Protein AF-A0A9W9QBV5-F1 (afdb_monomer_lite)

Organism: NCBI:txid1132637

Sequence (210 aa):
MESFQARIAAAIDYLTLLASEPWTALHVRQQDEHRVTLEAAGWKLDLSLDTMKSSIFGYAYLLDRGGYFWKMLLHALRHRGNPGWNPFSGSDGVRVGSSTKKGILYFCPVVCGEDCTSIPFTVLNSTLPGQLMIWQSENPDSHFTRRLKIALFLRLVTMACIGNGKYLWRGLLGLAILVLRCVLVVTMAADRLTRVLWCRSHAGSFQQLE

Foldseek 3Di:
DVVVLVVLVVVLVVLVVVLDDDDDFWDWDPPDPFWIWIDGDPDIDIDTLVLLLLALLSLLVDLLQAPCVVVSVVSCVVCVPPPVRDNLLCPQHWAFQDWDDDDPWIWTFIDGPPDTDTDTLVSLVVDLSSVVRVVCNVCNPPPCPPVNVVVSVVSSVVSNCNNNVSVVVSVVSVVVSVVSVVVSVVVVVVVVVVVVVVVVVVVVVVVVVD

Structure (mmCIF, N/CA/C/O backbone):
data_AF-A0A9W9QBV5-F1
#
_entry.id   AF-A0A9W9QBV5-F1
#
loop_
_atom_site.group_PDB
_atom_site.id
_atom_site.type_symbol
_atom_site.label_atom_id
_atom_site.label_alt_id
_atom_site.label_comp_id
_atom_site.label_asym_id
_atom_site.label_entity_id
_atom_site.label_seq_id
_atom_site.pdbx_PDB_ins_code
_atom_site.Cartn_x
_atom_site.Cartn_y
_atom_site.Cartn_z
_atom_site.occupancy
_atom_site.B_iso_or_equiv
_atom_site.auth_seq_id
_atom_site.auth_comp_id
_atom_site.auth_asym_id
_atom_site.auth_atom_id
_atom_site.pdbx_PDB_model_num
ATOM 1 N N . MET A 1 1 ? 31.748 -5.042 -26.182 1.00 61.59 1 MET A N 1
ATOM 2 C CA . MET A 1 1 ? 30.518 -4.237 -25.997 1.00 61.59 1 MET A CA 1
ATOM 3 C C . MET A 1 1 ? 29.307 -5.097 -25.636 1.00 61.59 1 MET A C 1
ATOM 5 O O . MET A 1 1 ? 28.548 -4.695 -24.762 1.00 61.59 1 MET A O 1
ATOM 9 N N . GLU A 1 2 ? 29.171 -6.301 -26.200 1.00 65.06 2 GLU A N 1
ATOM 10 C CA . GLU A 1 2 ? 28.076 -7.245 -25.891 1.00 65.06 2 GLU A CA 1
ATOM 11 C C . GLU A 1 2 ? 27.975 -7.624 -24.401 1.00 65.06 2 GLU A C 1
ATOM 13 O O . GLU A 1 2 ? 26.885 -7.634 -23.832 1.00 65.06 2 GLU A O 1
ATOM 18 N N . SER A 1 3 ? 29.108 -7.818 -23.714 1.00 80.50 3 SER A N 1
ATOM 19 C CA . SER A 1 3 ? 29.129 -8.118 -22.271 1.00 80.50 3 SER A CA 1
ATOM 20 C C . SER A 1 3 ? 28.610 -6.977 -21.385 1.00 80.50 3 SER A C 1
ATOM 22 O O . SER A 1 3 ? 28.133 -7.225 -20.280 1.00 80.50 3 SER A O 1
ATOM 24 N N . PHE A 1 4 ? 28.681 -5.726 -21.850 1.00 81.75 4 PHE A N 1
ATOM 25 C CA . PHE A 1 4 ? 28.179 -4.555 -21.127 1.00 81.75 4 PHE A CA 1
ATOM 26 C C . PHE A 1 4 ? 26.670 -4.373 -21.334 1.00 81.75 4 PHE A C 1
ATOM 28 O O . PHE A 1 4 ? 25.940 -4.162 -20.368 1.00 81.75 4 PHE A O 1
ATOM 35 N N . GLN A 1 5 ? 26.189 -4.547 -22.569 1.00 84.25 5 GLN A N 1
ATOM 36 C CA . GLN A 1 5 ? 24.756 -4.528 -22.889 1.00 84.25 5 GLN A CA 1
ATOM 37 C C . GLN A 1 5 ? 23.998 -5.639 -22.144 1.00 84.25 5 GLN A C 1
ATOM 39 O O . GLN A 1 5 ? 22.941 -5.376 -21.574 1.00 84.25 5 GLN A O 1
ATOM 44 N N . ALA A 1 6 ? 24.575 -6.844 -22.053 1.00 87.00 6 ALA A N 1
ATOM 45 C CA . ALA A 1 6 ? 24.007 -7.953 -21.283 1.00 87.00 6 ALA A CA 1
ATOM 46 C C . ALA A 1 6 ? 23.885 -7.634 -19.780 1.00 87.00 6 ALA A C 1
ATOM 48 O O . ALA A 1 6 ? 22.881 -7.965 -19.152 1.00 87.00 6 ALA A O 1
ATOM 49 N N . ARG A 1 7 ? 24.873 -6.935 -19.200 1.00 87.75 7 ARG A N 1
ATOM 50 C CA . ARG A 1 7 ? 24.828 -6.495 -17.794 1.00 87.75 7 ARG A CA 1
ATOM 51 C C . ARG A 1 7 ? 23.754 -5.436 -17.550 1.00 87.75 7 ARG A C 1
ATOM 53 O O . ARG A 1 7 ? 23.083 -5.496 -16.526 1.00 87.75 7 ARG A O 1
ATOM 60 N N . ILE A 1 8 ? 23.569 -4.494 -18.478 1.00 85.56 8 ILE A N 1
ATOM 61 C CA . ILE A 1 8 ? 22.497 -3.490 -18.382 1.00 85.56 8 ILE A CA 1
ATOM 62 C C . ILE A 1 8 ? 21.121 -4.159 -18.492 1.00 85.56 8 ILE A C 1
ATOM 64 O O . ILE A 1 8 ? 20.234 -3.831 -17.711 1.00 85.56 8 ILE A O 1
ATOM 68 N N . ALA A 1 9 ? 20.949 -5.116 -19.409 1.00 86.56 9 ALA A N 1
ATOM 69 C CA . ALA A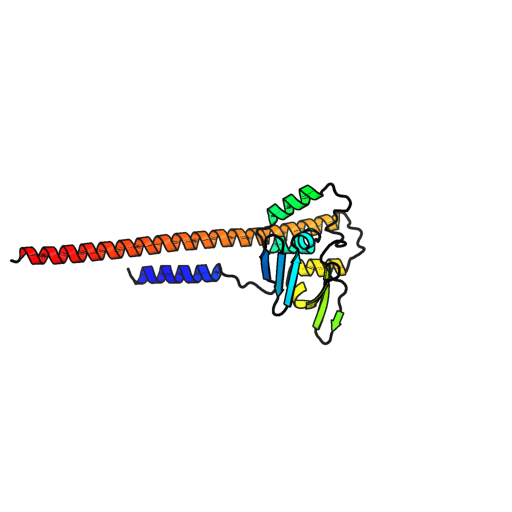 1 9 ? 19.702 -5.868 -19.545 1.00 86.56 9 ALA A CA 1
ATOM 70 C C . ALA A 1 9 ? 19.360 -6.646 -18.261 1.00 86.56 9 ALA A C 1
ATOM 72 O O . ALA A 1 9 ? 18.277 -6.468 -17.712 1.00 86.56 9 ALA A O 1
ATOM 73 N N . ALA A 1 10 ? 20.318 -7.394 -17.701 1.00 88.12 10 ALA A N 1
ATOM 74 C CA . ALA A 1 10 ? 20.135 -8.081 -16.420 1.00 88.12 10 ALA A CA 1
ATOM 75 C C . ALA A 1 10 ? 19.827 -7.117 -15.256 1.00 88.12 10 ALA A C 1
ATOM 77 O O . ALA A 1 10 ? 19.008 -7.429 -14.392 1.00 88.12 10 ALA A O 1
ATOM 78 N N . ALA A 1 11 ? 20.443 -5.929 -15.230 1.00 86.62 11 ALA A N 1
ATOM 79 C CA . ALA A 1 11 ? 20.135 -4.909 -14.228 1.00 86.62 11 ALA A CA 1
ATOM 80 C C . ALA A 1 11 ? 18.705 -4.359 -14.378 1.00 86.62 11 ALA A C 1
ATOM 82 O O . ALA A 1 11 ? 18.031 -4.137 -13.372 1.00 86.62 11 ALA A O 1
ATOM 83 N N . ILE A 1 12 ? 18.222 -4.172 -15.612 1.00 87.06 12 ILE A N 1
ATOM 84 C CA . ILE A 1 12 ? 16.832 -3.788 -15.888 1.00 87.06 12 ILE A CA 1
ATOM 85 C C . ILE A 1 12 ? 15.876 -4.873 -15.389 1.00 87.06 12 ILE A C 1
ATOM 87 O O . ILE A 1 12 ? 14.909 -4.537 -14.708 1.00 87.06 12 ILE A O 1
ATOM 91 N N . ASP A 1 13 ? 16.146 -6.146 -15.670 1.00 86.06 13 ASP A N 1
ATOM 92 C CA . ASP A 1 13 ? 15.290 -7.258 -15.242 1.00 86.06 13 ASP A CA 1
ATOM 93 C C . ASP A 1 13 ? 15.224 -7.362 -13.716 1.00 86.06 13 ASP A C 1
ATOM 95 O O . ASP A 1 13 ? 14.139 -7.453 -13.141 1.00 86.06 13 ASP A O 1
ATOM 99 N N . TYR A 1 14 ? 16.369 -7.245 -13.040 1.00 84.94 14 TYR A N 1
ATOM 100 C CA . TYR A 1 14 ? 16.438 -7.258 -11.580 1.00 84.94 14 TYR A CA 1
ATOM 101 C C . TYR A 1 14 ? 15.679 -6.084 -10.943 1.00 84.94 14 TYR A C 1
ATOM 103 O O . TYR A 1 14 ? 14.897 -6.274 -10.010 1.00 84.94 14 TYR A O 1
ATOM 111 N N . LEU A 1 15 ? 15.856 -4.865 -11.461 1.00 83.06 15 LEU A N 1
ATOM 112 C CA . LEU A 1 15 ? 15.130 -3.690 -10.972 1.00 83.06 15 LEU A CA 1
ATOM 113 C C . LEU A 1 15 ? 13.634 -3.768 -11.282 1.00 83.06 15 LEU A C 1
ATOM 115 O O . LEU A 1 15 ? 12.823 -3.323 -10.474 1.00 83.06 15 LEU A O 1
ATOM 119 N N . THR A 1 16 ? 13.261 -4.359 -12.416 1.00 82.56 16 THR A N 1
ATOM 120 C CA . THR A 1 16 ? 11.859 -4.601 -12.775 1.00 82.56 16 THR A CA 1
ATOM 121 C C . THR A 1 16 ? 11.229 -5.614 -11.824 1.00 82.56 16 THR A C 1
ATOM 123 O O . THR A 1 16 ? 10.104 -5.403 -11.382 1.00 82.56 16 THR A O 1
ATOM 126 N N . LEU A 1 17 ? 11.967 -6.655 -11.431 1.00 81.06 17 LEU A N 1
ATOM 127 C CA . LEU A 1 17 ? 11.523 -7.633 -10.440 1.00 81.06 17 LEU A CA 1
ATOM 128 C C . LEU A 1 17 ? 11.370 -7.012 -9.041 1.00 81.06 17 LEU A C 1
ATOM 130 O O . LEU A 1 17 ? 10.379 -7.263 -8.366 1.00 81.06 17 LEU A O 1
ATOM 134 N N . LEU A 1 18 ? 12.293 -6.137 -8.634 1.00 72.94 18 LEU A N 1
ATOM 135 C CA . LEU A 1 18 ? 12.190 -5.349 -7.396 1.00 72.94 18 LEU A CA 1
ATOM 136 C C . LEU A 1 18 ? 11.037 -4.333 -7.413 1.00 72.94 18 LEU A C 1
ATOM 138 O O . LEU A 1 18 ? 10.465 -4.030 -6.366 1.00 72.94 18 LEU A O 1
ATOM 142 N N . ALA A 1 19 ? 10.721 -3.779 -8.586 1.00 69.12 19 ALA A N 1
ATOM 143 C CA . ALA A 1 19 ? 9.603 -2.861 -8.781 1.00 69.12 19 ALA A CA 1
ATOM 144 C C . ALA A 1 19 ? 8.253 -3.597 -8.868 1.00 69.12 19 ALA A C 1
ATOM 146 O O . ALA A 1 19 ? 7.223 -3.027 -8.500 1.00 69.12 19 ALA A O 1
ATOM 147 N N . SER A 1 20 ? 8.253 -4.853 -9.327 1.00 65.00 20 SER A N 1
ATOM 148 C CA . SER A 1 20 ? 7.089 -5.738 -9.315 1.00 65.00 20 SER A CA 1
ATOM 149 C C . SER A 1 20 ? 6.808 -6.245 -7.895 1.00 65.00 20 SER A C 1
ATOM 151 O O . SER A 1 20 ? 7.722 -6.597 -7.156 1.00 65.00 20 SER A O 1
ATOM 153 N N . GLU A 1 21 ? 5.546 -6.234 -7.461 1.00 55.50 21 GLU A N 1
ATOM 154 C CA . GLU A 1 21 ? 5.191 -6.645 -6.094 1.00 55.50 21 GLU A CA 1
ATOM 155 C C . GLU A 1 21 ? 5.438 -8.148 -5.869 1.00 55.50 21 GLU A C 1
ATOM 157 O O . GLU A 1 21 ? 4.946 -8.966 -6.646 1.00 55.50 21 GLU A O 1
ATOM 162 N N . PRO A 1 22 ? 6.074 -8.529 -4.743 1.00 61.38 22 PRO A N 1
ATOM 163 C CA . PRO A 1 22 ? 5.360 -9.428 -3.834 1.00 61.38 22 PRO A CA 1
ATOM 164 C C . PRO A 1 22 ? 5.700 -9.141 -2.366 1.00 61.38 22 PRO A C 1
ATOM 166 O O . PRO A 1 22 ? 6.703 -9.624 -1.857 1.00 61.38 22 PRO A O 1
ATOM 169 N N . TRP A 1 23 ? 4.857 -8.397 -1.641 1.00 47.72 23 TRP A N 1
ATOM 170 C CA . TRP A 1 23 ? 5.104 -8.151 -0.210 1.00 47.72 23 TRP A CA 1
ATOM 171 C C . TRP A 1 23 ? 3.818 -8.314 0.610 1.00 47.72 23 TRP A C 1
ATOM 173 O O . TRP A 1 23 ? 3.147 -7.364 1.003 1.00 47.72 23 TRP A O 1
ATOM 183 N N . THR A 1 24 ? 3.508 -9.602 0.783 1.00 43.47 24 THR A N 1
ATOM 184 C CA . THR A 1 24 ? 2.735 -10.278 1.838 1.00 43.47 24 THR A CA 1
ATOM 185 C C . THR A 1 24 ? 1.273 -9.891 2.108 1.00 43.47 24 THR A C 1
ATOM 187 O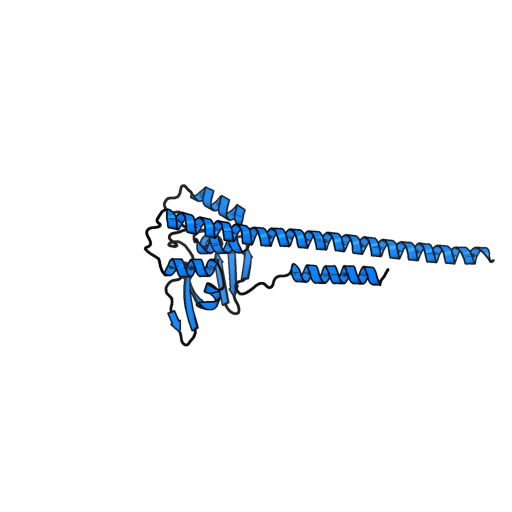 O . THR A 1 24 ? 0.937 -8.890 2.734 1.00 43.47 24 THR A O 1
ATOM 190 N N . ALA A 1 25 ? 0.436 -10.866 1.744 1.00 52.59 25 ALA A N 1
ATOM 191 C CA . ALA A 1 25 ? -0.788 -11.341 2.383 1.00 52.59 25 ALA A CA 1
ATOM 192 C C . ALA A 1 25 ? -2.096 -10.569 2.205 1.00 52.59 25 ALA A C 1
ATOM 194 O O . ALA A 1 25 ? -3.112 -11.241 2.247 1.00 52.59 25 ALA A O 1
ATOM 195 N N . LEU A 1 26 ? -2.137 -9.258 1.943 1.00 51.47 26 LEU A N 1
ATOM 196 C CA . LEU A 1 26 ? -3.422 -8.573 1.702 1.00 51.47 26 LEU A CA 1
ATOM 197 C C . LEU A 1 26 ? -3.288 -7.510 0.610 1.00 51.47 26 LEU A C 1
ATOM 199 O O . LEU A 1 26 ? -2.867 -6.398 0.904 1.00 51.47 26 LEU A O 1
ATOM 203 N N . HIS A 1 27 ? -3.578 -7.866 -0.640 1.00 60.88 27 HIS A N 1
ATOM 204 C CA . HIS A 1 27 ? -3.647 -7.065 -1.866 1.00 60.88 27 HIS A CA 1
ATOM 205 C C . HIS A 1 27 ? -4.832 -6.111 -1.881 1.00 60.88 27 HIS A C 1
ATOM 207 O O . HIS A 1 27 ? -5.897 -6.435 -1.377 1.00 60.88 27 HIS A O 1
ATOM 213 N N . VAL A 1 28 ? -4.642 -4.950 -2.508 1.00 56.75 28 VAL A N 1
ATOM 214 C CA . VAL A 1 28 ? -5.760 -4.158 -2.999 1.00 56.75 28 VAL A CA 1
ATOM 215 C C . VAL A 1 28 ? -5.625 -3.969 -4.494 1.00 56.75 28 VAL A C 1
ATOM 217 O O . VAL A 1 28 ? -4.626 -3.424 -4.962 1.00 56.75 28 VAL A O 1
ATOM 220 N N . ARG A 1 29 ? -6.641 -4.401 -5.237 1.00 55.59 29 ARG A N 1
ATOM 221 C CA . ARG A 1 29 ? -6.824 -4.012 -6.631 1.00 55.59 29 ARG A CA 1
ATOM 222 C C . ARG A 1 29 ? -7.917 -2.962 -6.653 1.00 55.59 29 ARG A C 1
ATOM 224 O O . ARG A 1 29 ? -9.065 -3.241 -6.322 1.00 55.59 29 ARG A O 1
ATOM 231 N N . GLN A 1 30 ? -7.548 -1.730 -6.988 1.00 53.38 30 GLN A N 1
ATOM 232 C CA . GLN A 1 30 ? -8.556 -0.760 -7.383 1.00 53.38 30 GLN A CA 1
ATOM 233 C C . GLN A 1 30 ? -9.146 -1.282 -8.693 1.00 53.38 30 GLN A C 1
ATOM 235 O O . GLN A 1 30 ? -8.433 -1.362 -9.691 1.00 53.38 30 GLN A O 1
ATOM 240 N N . GLN A 1 31 ? -10.399 -1.726 -8.646 1.00 55.94 31 GLN A N 1
ATOM 241 C CA . GLN A 1 31 ? -11.069 -2.268 -9.822 1.00 55.94 31 GLN A CA 1
ATOM 242 C C . GLN A 1 31 ? -11.555 -1.119 -10.711 1.00 55.94 31 GLN A C 1
ATOM 244 O O . GLN A 1 31 ? -11.352 -1.182 -11.914 1.00 55.94 31 GLN A O 1
ATOM 249 N N . ASP A 1 32 ? -12.074 -0.047 -10.090 1.00 57.25 32 ASP A N 1
ATOM 250 C CA . ASP A 1 32 ? -12.581 1.177 -10.730 1.00 57.25 32 ASP A CA 1
ATOM 251 C C . ASP A 1 32 ? -12.400 2.410 -9.811 1.00 57.25 32 ASP A C 1
ATOM 253 O O . ASP A 1 32 ? -11.958 2.293 -8.665 1.00 57.25 32 ASP A O 1
ATOM 257 N N . GLU A 1 33 ? -12.784 3.618 -10.252 1.00 59.47 33 GLU A N 1
ATOM 258 C CA . GLU A 1 33 ? -12.729 4.850 -9.430 1.00 59.47 33 GLU A CA 1
ATOM 259 C C . GLU A 1 33 ? -13.492 4.755 -8.095 1.00 59.47 33 GLU A C 1
ATOM 261 O O . GLU A 1 33 ? -13.150 5.447 -7.132 1.00 59.47 33 GLU A O 1
ATOM 266 N N . HIS A 1 34 ? -14.483 3.864 -8.013 1.00 61.84 34 HIS A N 1
ATOM 267 C CA . HIS A 1 34 ? -15.385 3.730 -6.867 1.00 61.84 34 HIS A CA 1
ATOM 268 C C . HIS A 1 34 ? -15.226 2.425 -6.082 1.00 61.84 34 HIS A C 1
ATOM 270 O O . HIS A 1 34 ? -15.814 2.292 -5.007 1.00 61.84 34 HIS A O 1
ATOM 276 N N . ARG A 1 35 ? -14.448 1.460 -6.587 1.00 63.00 35 ARG A N 1
ATOM 277 C CA . ARG A 1 35 ? -14.376 0.105 -6.028 1.00 63.00 35 ARG A CA 1
ATOM 278 C C . ARG A 1 35 ? -12.951 -0.324 -5.740 1.00 63.00 35 ARG A C 1
ATOM 280 O O . ARG A 1 35 ? -12.045 -0.153 -6.555 1.00 63.00 35 ARG A O 1
ATOM 287 N N . VAL A 1 36 ? -12.784 -0.917 -4.569 1.00 64.31 36 VAL A N 1
ATOM 288 C CA . VAL A 1 36 ? -11.516 -1.411 -4.069 1.00 64.31 36 VAL A CA 1
ATOM 289 C C . VAL A 1 36 ? -11.698 -2.842 -3.600 1.00 64.31 36 VAL A C 1
ATOM 291 O O . VAL A 1 36 ? -12.427 -3.111 -2.650 1.00 64.31 36 VAL A O 1
ATOM 294 N N . THR A 1 37 ? -11.003 -3.758 -4.253 1.00 64.25 37 THR A N 1
ATOM 295 C CA . THR A 1 37 ? -10.993 -5.161 -3.872 1.00 64.25 37 THR A CA 1
ATOM 296 C C . THR A 1 37 ? -9.833 -5.423 -2.924 1.00 64.25 37 THR A C 1
ATOM 298 O O . THR A 1 37 ? -8.693 -5.241 -3.335 1.00 64.25 37 THR A O 1
ATOM 301 N N . LEU A 1 38 ? -10.093 -5.893 -1.705 1.00 66.50 38 LEU A N 1
ATOM 302 C CA . LEU A 1 38 ? -9.100 -6.476 -0.799 1.00 66.50 38 LEU A CA 1
ATOM 303 C C . LEU A 1 38 ? -8.948 -7.975 -1.112 1.00 66.50 38 LEU A C 1
ATOM 305 O O . LEU A 1 38 ? -9.921 -8.711 -1.041 1.00 66.50 38 LEU A O 1
ATOM 309 N N . GLU A 1 39 ? -7.753 -8.457 -1.436 1.00 62.47 39 GLU A N 1
ATOM 310 C CA . GLU A 1 39 ? -7.473 -9.864 -1.765 1.00 62.47 39 GLU A CA 1
ATOM 311 C C . GLU A 1 39 ? -6.358 -10.418 -0.876 1.00 62.47 39 GLU A C 1
ATOM 313 O O . GLU A 1 39 ? -5.288 -9.840 -0.789 1.00 62.47 39 GLU A O 1
ATOM 318 N N . ALA A 1 40 ? -6.547 -11.565 -0.237 1.00 56.72 40 ALA A N 1
ATOM 319 C CA . ALA A 1 40 ? -5.557 -12.179 0.643 1.00 56.72 40 ALA A CA 1
ATOM 320 C C . ALA A 1 40 ? -5.580 -13.697 0.501 1.00 56.72 40 ALA A C 1
ATOM 322 O O . ALA A 1 40 ? -6.568 -14.295 0.890 1.00 56.72 40 ALA A O 1
ATOM 323 N N . ALA A 1 41 ? -4.527 -14.320 -0.046 1.00 52.31 41 ALA A N 1
ATOM 324 C CA . ALA A 1 41 ? -4.314 -15.781 -0.092 1.00 52.31 41 ALA A CA 1
ATOM 325 C C . ALA A 1 41 ? -5.604 -16.651 -0.041 1.00 52.31 41 ALA A C 1
ATOM 327 O O . ALA A 1 41 ? -5.847 -17.351 0.940 1.00 52.31 41 ALA A O 1
ATOM 328 N N . GLY A 1 42 ? -6.440 -16.585 -1.090 1.00 51.91 42 GLY A N 1
ATOM 329 C CA . GLY A 1 42 ? -7.703 -17.34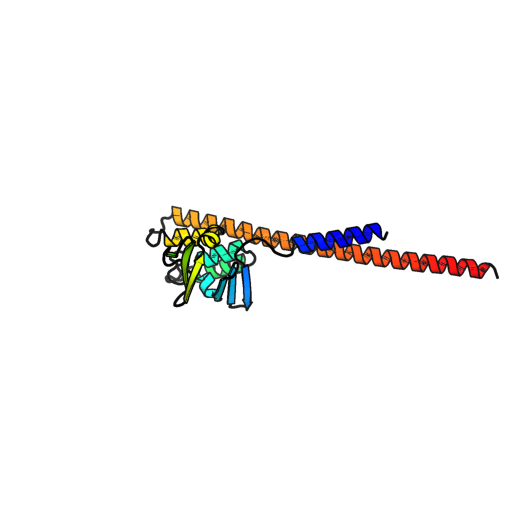3 -1.193 1.00 51.91 42 GLY A CA 1
ATOM 330 C C . GLY A 1 42 ? -8.964 -16.618 -0.697 1.00 51.91 42 GLY A C 1
ATOM 331 O O . GLY A 1 42 ? -10.052 -17.183 -0.742 1.00 51.91 42 GLY A O 1
ATOM 332 N N . TRP A 1 43 ? -8.837 -15.368 -0.258 1.00 59.00 43 TRP A N 1
ATOM 333 C CA . TRP A 1 43 ? -9.924 -14.498 0.181 1.00 59.00 43 TRP A CA 1
ATOM 334 C C . TRP A 1 43 ? -9.988 -13.234 -0.680 1.00 59.00 43 TRP A C 1
ATOM 336 O O . TRP A 1 43 ? -8.954 -12.704 -1.087 1.00 59.00 43 TRP A O 1
ATOM 346 N N . LYS A 1 44 ? -11.204 -12.754 -0.947 1.00 65.94 44 LYS A N 1
ATOM 347 C CA . LYS A 1 44 ? -11.491 -11.534 -1.702 1.00 65.94 44 LYS A CA 1
ATOM 348 C C . LYS A 1 44 ? -12.681 -10.817 -1.066 1.00 65.94 44 LYS A C 1
ATOM 350 O O . LYS A 1 44 ? -13.697 -11.452 -0.797 1.00 65.94 44 LYS A O 1
ATOM 355 N N . LEU A 1 45 ? -12.558 -9.513 -0.856 1.00 66.56 45 LEU A N 1
ATOM 356 C CA . LEU A 1 45 ? -13.619 -8.640 -0.376 1.00 66.56 45 LEU A CA 1
ATOM 357 C C . LEU A 1 45 ? -13.667 -7.383 -1.232 1.00 66.56 45 LEU A C 1
ATOM 359 O O . LEU A 1 45 ? -12.735 -6.580 -1.235 1.00 66.56 45 LEU A O 1
ATOM 363 N N . ASP A 1 46 ? -14.772 -7.211 -1.940 1.00 66.94 46 ASP A N 1
ATOM 364 C CA . ASP A 1 46 ? -15.037 -6.016 -2.724 1.00 66.94 46 ASP A CA 1
ATOM 365 C C . ASP A 1 46 ? -15.698 -4.963 -1.833 1.00 66.94 46 ASP A C 1
ATOM 367 O O . ASP A 1 46 ? -16.785 -5.171 -1.303 1.00 66.94 46 ASP A O 1
ATOM 371 N N . LEU A 1 47 ? -15.032 -3.823 -1.658 1.00 70.06 47 LEU A N 1
ATOM 372 C CA . LEU A 1 47 ? -15.549 -2.690 -0.899 1.00 70.06 47 LEU A CA 1
ATOM 373 C C . LEU A 1 47 ? -15.663 -1.461 -1.786 1.00 70.06 47 LEU A C 1
ATOM 375 O O . LEU A 1 47 ? -14.845 -1.225 -2.679 1.00 70.06 47 LEU A O 1
ATOM 379 N N . SER A 1 48 ? -16.646 -0.614 -1.495 1.00 71.12 48 SER A N 1
ATOM 380 C CA . SER A 1 48 ? -16.649 0.724 -2.074 1.00 71.12 48 SER A CA 1
ATOM 381 C C . SER A 1 48 ? -15.534 1.569 -1.444 1.00 71.12 48 SER A C 1
ATOM 383 O O . SER A 1 48 ? -15.225 1.459 -0.251 1.00 71.12 48 SER A O 1
ATOM 385 N N . LEU A 1 49 ? -14.928 2.443 -2.246 1.00 72.19 49 LEU A N 1
ATOM 386 C CA . LEU A 1 49 ? -13.914 3.386 -1.775 1.00 72.19 49 LEU A CA 1
ATOM 387 C C . LEU A 1 49 ? -14.486 4.314 -0.687 1.00 72.19 49 LEU A C 1
ATOM 389 O O . LEU A 1 49 ? -13.767 4.716 0.226 1.00 72.19 49 LEU A O 1
ATOM 393 N N . ASP A 1 50 ? -15.773 4.644 -0.760 1.00 73.38 50 ASP A N 1
ATOM 394 C CA . ASP A 1 50 ? -16.420 5.517 0.219 1.00 73.38 50 ASP A CA 1
ATOM 395 C C . ASP A 1 50 ? -16.653 4.807 1.557 1.00 73.38 50 ASP A C 1
ATOM 397 O O . ASP A 1 50 ? -16.440 5.414 2.604 1.00 73.38 50 ASP A O 1
ATOM 401 N N . THR A 1 51 ? -16.916 3.497 1.546 1.00 72.62 51 THR A N 1
ATOM 402 C CA . THR A 1 51 ? -16.969 2.674 2.767 1.00 72.62 51 THR A CA 1
ATOM 403 C C . THR A 1 51 ? -15.591 2.499 3.419 1.00 72.62 51 THR A C 1
ATOM 405 O O . THR A 1 51 ? -15.458 2.393 4.640 1.00 72.62 51 THR A O 1
ATOM 408 N N . MET A 1 52 ? -14.517 2.510 2.624 1.00 74.50 52 MET A N 1
ATOM 409 C CA . MET A 1 52 ? -13.158 2.575 3.172 1.00 74.50 52 MET A CA 1
ATOM 410 C C . MET A 1 52 ? -12.886 3.939 3.816 1.00 74.50 52 MET A C 1
ATOM 412 O O . MET A 1 52 ? -12.338 4.013 4.913 1.00 74.50 52 MET A O 1
ATOM 416 N N . LYS A 1 53 ? -13.311 5.033 3.179 1.00 74.12 53 LYS A N 1
ATOM 417 C CA . LYS A 1 53 ? -13.166 6.386 3.735 1.00 74.12 53 LYS A CA 1
ATOM 418 C C . LYS A 1 53 ? -14.070 6.659 4.937 1.00 74.12 53 LYS A C 1
ATOM 420 O O . LYS A 1 53 ? -13.818 7.611 5.662 1.00 74.12 53 LYS A O 1
ATOM 425 N N . SER A 1 54 ? -15.108 5.871 5.185 1.00 72.50 54 SER A N 1
ATOM 426 C CA . SER A 1 54 ? -15.940 6.033 6.382 1.00 72.50 54 SER A CA 1
ATOM 427 C C . SER A 1 54 ? -15.379 5.311 7.614 1.00 72.50 54 SER A C 1
ATOM 429 O O . SER A 1 54 ? -15.886 5.514 8.713 1.00 72.50 54 SER A O 1
ATOM 431 N N . SER A 1 55 ? -14.311 4.511 7.475 1.00 73.25 55 SER A N 1
ATOM 432 C CA . SER A 1 55 ? -13.739 3.714 8.571 1.00 73.25 55 SER A CA 1
ATOM 433 C C . SER A 1 55 ? -12.265 4.018 8.832 1.00 73.25 55 SER A C 1
ATOM 435 O O . SER A 1 55 ? -11.467 4.202 7.912 1.00 73.25 55 SER A O 1
ATOM 437 N N . ILE A 1 56 ? -11.859 4.004 10.106 1.00 73.62 56 ILE A N 1
ATOM 438 C CA . ILE A 1 56 ? -10.446 4.134 10.489 1.00 73.62 56 ILE A CA 1
ATOM 439 C C . ILE A 1 56 ? -9.580 3.022 9.885 1.00 73.62 56 ILE A C 1
ATOM 441 O O . ILE A 1 56 ? -8.422 3.263 9.549 1.00 73.62 56 ILE A O 1
ATOM 445 N N . PHE A 1 57 ? -10.151 1.829 9.695 1.00 74.31 57 PHE A N 1
ATOM 446 C CA . PHE A 1 57 ? -9.493 0.735 8.996 1.00 74.31 57 PHE A CA 1
ATOM 447 C C . PHE A 1 57 ? -9.192 1.095 7.547 1.00 74.31 57 PHE A C 1
ATOM 449 O O . PHE A 1 57 ? -8.046 0.972 7.129 1.00 74.31 57 PHE A O 1
ATOM 456 N N . GLY A 1 58 ? -10.179 1.578 6.788 1.00 74.81 58 GLY A N 1
ATOM 457 C CA . GLY A 1 58 ? -9.940 1.964 5.404 1.00 74.81 58 GLY A CA 1
ATOM 458 C C . GLY A 1 58 ? -8.961 3.134 5.297 1.00 74.81 58 GLY A C 1
ATOM 459 O O . GLY A 1 58 ? -8.109 3.122 4.414 1.00 74.81 58 GLY A O 1
ATOM 460 N N . TYR A 1 59 ? -8.960 4.074 6.250 1.00 76.38 59 TYR A N 1
ATOM 461 C CA . TYR A 1 59 ? -7.895 5.078 6.372 1.00 76.38 59 TYR A CA 1
ATOM 462 C C . TYR A 1 59 ? -6.515 4.444 6.576 1.00 76.38 59 TYR A C 1
ATOM 464 O O . TYR A 1 59 ? -5.604 4.697 5.793 1.00 76.38 59 TYR A O 1
ATOM 472 N N . ALA A 1 60 ? -6.355 3.625 7.615 1.00 74.94 60 ALA A N 1
ATOM 473 C CA . ALA A 1 60 ? -5.104 2.946 7.940 1.00 74.94 60 ALA A CA 1
ATOM 474 C C . ALA A 1 60 ? -4.582 2.121 6.758 1.00 74.94 60 ALA A C 1
ATOM 476 O O . ALA A 1 60 ? -3.404 2.180 6.411 1.00 74.94 60 ALA A O 1
ATOM 477 N N . TYR A 1 61 ? -5.486 1.406 6.100 1.00 73.88 61 TYR A N 1
ATOM 478 C CA . TYR A 1 61 ? -5.186 0.522 4.994 1.00 73.88 61 TYR A CA 1
ATOM 479 C C . TYR A 1 61 ? -4.799 1.284 3.714 1.00 73.88 61 TYR A C 1
ATOM 481 O O . TYR A 1 61 ? -3.758 1.002 3.117 1.00 73.88 61 TYR A O 1
ATOM 489 N N . LEU A 1 62 ? -5.580 2.296 3.311 1.00 76.12 62 LEU A N 1
ATOM 490 C CA . LEU A 1 62 ? -5.270 3.146 2.151 1.00 76.12 62 LEU A CA 1
ATOM 491 C C . LEU A 1 62 ? -3.969 3.936 2.353 1.00 76.12 62 LEU A C 1
ATOM 493 O O . LEU A 1 62 ? -3.228 4.172 1.396 1.00 76.12 62 LEU A O 1
ATOM 497 N N . LEU A 1 63 ? -3.675 4.333 3.594 1.00 77.44 63 LEU A N 1
ATOM 498 C CA . LEU A 1 63 ? -2.435 5.018 3.944 1.00 77.44 63 LEU A CA 1
ATOM 499 C C . LEU A 1 63 ? -1.224 4.080 3.922 1.00 77.44 63 LEU A C 1
ATOM 501 O O . LEU A 1 63 ? -0.217 4.467 3.338 1.00 77.44 63 LEU A O 1
ATOM 505 N N . ASP A 1 64 ? -1.315 2.861 4.466 1.00 72.81 64 ASP A N 1
ATOM 506 C CA . ASP A 1 64 ? -0.214 1.878 4.447 1.00 72.81 64 ASP A CA 1
ATOM 507 C C . ASP A 1 64 ? 0.163 1.416 3.025 1.00 72.81 64 ASP A C 1
ATOM 509 O O . ASP A 1 64 ? 1.334 1.132 2.734 1.00 72.81 64 ASP A O 1
ATOM 513 N N . ARG A 1 65 ? -0.821 1.373 2.116 1.00 69.69 65 ARG A N 1
ATOM 514 C CA . ARG A 1 65 ? -0.605 1.051 0.698 1.00 69.69 65 ARG A CA 1
ATOM 515 C C . ARG A 1 65 ? 0.063 2.175 -0.098 1.00 69.69 65 ARG A C 1
ATOM 517 O O . ARG A 1 65 ? 0.768 1.878 -1.061 1.00 69.69 65 ARG A O 1
ATOM 524 N N . GLY A 1 66 ? -0.096 3.430 0.323 1.00 66.88 66 GLY A N 1
ATOM 525 C CA . GLY A 1 66 ? 0.457 4.603 -0.359 1.00 66.88 66 GLY A CA 1
ATOM 526 C C . GLY A 1 66 ? -0.393 5.100 -1.534 1.00 66.88 66 GLY A C 1
ATOM 527 O O . GLY A 1 66 ? -1.289 4.416 -2.019 1.00 66.88 66 GLY A O 1
ATOM 528 N N . GLY A 1 67 ? -0.145 6.337 -1.981 1.00 68.62 67 GLY A N 1
ATOM 529 C CA . GLY A 1 67 ? -0.819 6.945 -3.144 1.00 68.62 67 GLY A CA 1
ATOM 530 C C . GLY A 1 67 ? -2.200 7.567 -2.874 1.00 68.62 67 GLY A C 1
ATOM 531 O O . GLY A 1 67 ? -2.664 8.389 -3.661 1.00 68.62 67 GLY A O 1
ATOM 532 N N . TYR A 1 68 ? -2.836 7.264 -1.737 1.00 73.06 68 TYR A N 1
ATOM 533 C CA . TYR A 1 68 ? -4.145 7.822 -1.357 1.00 73.06 68 TYR A CA 1
ATOM 534 C C . TYR A 1 68 ? -4.076 8.965 -0.341 1.00 73.06 68 TYR A C 1
ATOM 536 O O . TYR A 1 68 ? -5.102 9.582 -0.058 1.00 73.06 68 TYR A O 1
ATOM 544 N N . PHE A 1 69 ? -2.888 9.291 0.178 1.00 75.19 69 PHE A N 1
ATOM 545 C CA . PHE A 1 69 ? -2.703 10.273 1.252 1.00 75.19 69 PHE A CA 1
ATOM 546 C C . PHE A 1 69 ? -3.451 11.592 1.005 1.00 75.19 69 PHE A C 1
ATOM 548 O O . PHE A 1 69 ? -4.268 12.003 1.827 1.00 75.19 69 PHE A O 1
ATOM 555 N N . TRP A 1 70 ? -3.249 12.213 -0.161 1.00 72.81 70 TRP A N 1
ATOM 556 C CA . TRP A 1 70 ? -3.895 13.485 -0.493 1.00 72.81 70 TRP A CA 1
ATOM 557 C C . TRP A 1 70 ? -5.412 13.372 -0.648 1.00 72.81 70 TRP A C 1
ATOM 559 O O . TRP A 1 70 ? -6.138 14.246 -0.179 1.00 72.81 70 TRP A O 1
ATOM 569 N N . LYS A 1 71 ? -5.907 12.277 -1.242 1.00 78.56 71 LYS A N 1
ATOM 570 C CA . LYS A 1 71 ? -7.351 12.021 -1.371 1.00 78.56 71 LYS A CA 1
ATOM 571 C C . LYS A 1 71 ? -8.004 11.860 0.005 1.00 78.56 71 LYS A C 1
ATOM 573 O O . LYS A 1 71 ? -9.076 12.415 0.234 1.00 78.56 71 LYS A O 1
ATOM 578 N N . MET A 1 72 ? -7.343 11.158 0.926 1.00 78.50 72 MET A N 1
ATOM 579 C CA . MET A 1 72 ? -7.825 10.958 2.297 1.00 78.50 72 MET A CA 1
ATOM 580 C C . MET A 1 72 ? -7.790 12.248 3.118 1.00 78.50 72 MET A C 1
ATOM 582 O O . MET A 1 72 ? -8.735 12.528 3.856 1.00 78.50 72 MET A O 1
ATOM 586 N N . LEU A 1 73 ? -6.733 13.053 2.966 1.00 77.88 73 LEU A N 1
ATOM 587 C CA . LEU A 1 73 ? -6.615 14.351 3.628 1.00 77.88 73 LEU A CA 1
ATOM 588 C C . LEU A 1 73 ? -7.703 15.317 3.147 1.00 77.88 73 LEU A C 1
ATOM 590 O O . LEU A 1 73 ? -8.385 15.930 3.965 1.00 77.88 73 LEU A O 1
ATOM 594 N N . LEU A 1 74 ? -7.914 15.411 1.830 1.00 80.12 74 LEU A N 1
ATOM 595 C CA . LEU A 1 74 ? -8.959 16.251 1.245 1.00 80.12 74 LEU A CA 1
ATOM 596 C C . LEU A 1 74 ? -10.355 15.797 1.691 1.00 80.12 74 LEU A C 1
ATOM 598 O O . LEU A 1 74 ? -11.193 16.625 2.047 1.00 80.12 74 LEU A O 1
ATOM 602 N N . HIS A 1 75 ? -10.594 14.483 1.724 1.00 80.06 75 HIS A N 1
ATOM 603 C CA . HIS A 1 75 ? -11.849 13.920 2.211 1.00 80.06 75 HIS A CA 1
ATOM 604 C C . HIS A 1 75 ? -12.091 14.260 3.688 1.00 80.06 75 HIS A C 1
ATOM 606 O O . HIS A 1 75 ? -13.188 14.701 4.034 1.00 80.06 75 HIS A O 1
ATOM 612 N N . ALA A 1 76 ? -11.061 14.143 4.532 1.00 76.75 76 ALA A N 1
ATOM 613 C CA . ALA A 1 76 ? -11.150 14.475 5.951 1.00 76.75 76 ALA A CA 1
ATOM 614 C C . ALA A 1 76 ? -11.410 15.968 6.191 1.00 76.75 76 ALA A C 1
ATOM 616 O O . ALA A 1 76 ? -12.227 16.331 7.035 1.00 76.75 76 ALA A O 1
ATOM 617 N N . LEU A 1 77 ? -10.750 16.843 5.428 1.00 79.94 77 LEU A N 1
ATOM 618 C CA . LEU A 1 77 ? -10.972 18.287 5.503 1.00 79.94 77 LEU A CA 1
ATOM 619 C C . LEU A 1 77 ? -12.399 18.659 5.087 1.00 79.94 77 LEU A C 1
ATOM 621 O O . LEU A 1 77 ? -13.028 19.479 5.753 1.00 79.94 77 LEU A O 1
ATOM 625 N N . ARG A 1 78 ? -12.931 18.017 4.039 1.00 82.12 78 ARG A N 1
ATOM 626 C CA . ARG A 1 78 ? -14.294 18.254 3.542 1.00 82.12 78 ARG A CA 1
ATOM 627 C C . ARG A 1 78 ? -15.377 17.830 4.541 1.00 82.12 78 ARG A C 1
ATOM 629 O O . ARG A 1 78 ? -16.420 18.471 4.592 1.00 82.12 78 ARG A O 1
ATOM 636 N N . HIS A 1 79 ? -15.126 16.799 5.349 1.00 76.75 79 HIS A N 1
ATOM 637 C CA . HIS A 1 79 ? -16.096 16.264 6.316 1.00 76.75 79 HIS A CA 1
ATOM 638 C C . HIS A 1 79 ? -15.866 16.731 7.760 1.00 76.75 79 HIS A C 1
ATOM 640 O O . HIS A 1 79 ? -16.636 16.3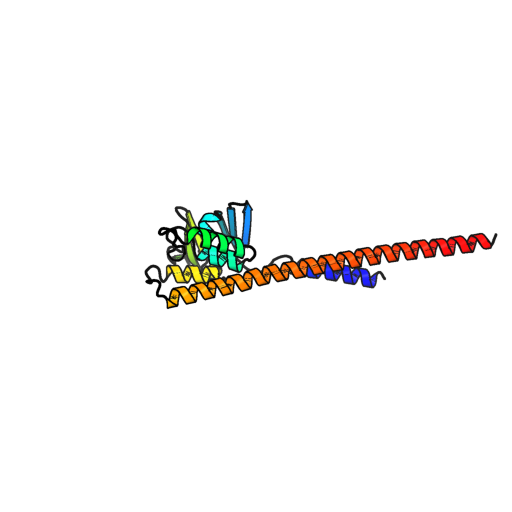73 8.647 1.00 76.75 79 HIS A O 1
ATOM 646 N N . ARG A 1 80 ? -14.869 17.592 8.008 1.00 70.31 80 ARG A N 1
ATOM 647 C CA . ARG A 1 80 ? -14.509 18.104 9.345 1.00 70.31 80 ARG A CA 1
ATOM 648 C C . ARG A 1 80 ? -15.672 18.765 10.103 1.00 70.31 80 ARG A C 1
ATOM 650 O O . ARG A 1 80 ? -15.646 18.791 11.329 1.00 70.31 80 ARG A O 1
ATOM 657 N N . GLY A 1 81 ? -16.653 19.318 9.389 1.00 69.56 81 GLY A N 1
ATOM 658 C CA . GLY A 1 81 ? -17.831 19.980 9.963 1.00 69.56 81 GLY A CA 1
ATOM 659 C C . GLY A 1 81 ? -19.087 19.108 10.059 1.00 69.56 81 GLY A C 1
ATOM 660 O O . GLY A 1 81 ? -20.117 19.613 10.490 1.00 69.56 81 GLY A O 1
ATOM 661 N N . ASN A 1 82 ? -19.039 17.838 9.643 1.00 75.75 82 ASN A N 1
ATOM 662 C CA . ASN A 1 82 ? -20.204 16.957 9.679 1.00 75.75 82 ASN A CA 1
ATOM 663 C C . ASN A 1 82 ? -20.275 16.230 11.039 1.00 75.75 82 ASN A C 1
ATOM 665 O O . ASN A 1 82 ? -19.385 15.429 11.323 1.00 75.75 82 ASN A O 1
ATOM 669 N N . PRO A 1 83 ? -21.307 16.455 11.876 1.00 67.12 83 PRO A N 1
ATOM 670 C CA . PRO A 1 83 ? -21.442 15.793 13.176 1.00 67.12 83 PRO A CA 1
ATOM 671 C C . PRO A 1 83 ? -21.745 14.285 13.081 1.00 67.12 83 PRO A C 1
ATOM 673 O O . PRO A 1 83 ? -21.450 13.566 14.031 1.00 67.12 83 PRO A O 1
ATOM 676 N N . GLY A 1 84 ? -22.265 13.789 11.948 1.00 65.00 84 GLY A N 1
ATOM 677 C CA . GLY A 1 84 ? -22.338 12.345 11.653 1.00 65.00 84 GLY A CA 1
ATOM 678 C C . GLY A 1 84 ? -20.999 11.756 11.179 1.00 65.00 84 GLY A C 1
ATOM 679 O O . GLY A 1 84 ? -20.818 10.548 11.119 1.00 65.00 84 GLY A O 1
ATOM 680 N N . TRP A 1 85 ? -20.044 12.636 10.866 1.00 67.25 85 TRP A N 1
ATOM 681 C CA . TRP A 1 85 ? -18.659 12.412 10.449 1.00 67.25 85 TRP A CA 1
ATOM 682 C C . TRP A 1 85 ? -17.738 11.722 11.466 1.00 67.25 85 TRP A C 1
ATOM 684 O O . TRP A 1 85 ? -16.844 12.418 11.947 1.00 67.25 85 TRP A O 1
ATOM 694 N N . ASN A 1 86 ? -17.893 10.446 11.851 1.00 69.06 86 ASN A N 1
ATOM 695 C CA . ASN A 1 86 ? -17.003 9.850 12.870 1.00 69.06 86 ASN A CA 1
ATOM 696 C C . ASN A 1 86 ? -16.281 8.554 12.443 1.00 69.06 86 ASN A C 1
ATOM 698 O O . ASN A 1 86 ? -16.622 7.465 12.923 1.00 69.06 86 ASN A O 1
ATOM 702 N N . PRO A 1 87 ? -15.192 8.659 11.652 1.00 65.06 87 PRO A N 1
ATOM 703 C CA . PRO A 1 87 ? -14.447 7.494 11.167 1.00 65.06 87 PRO A CA 1
ATOM 704 C C . PRO A 1 87 ? -13.795 6.670 12.289 1.00 65.06 87 PRO A C 1
ATOM 706 O O . PRO A 1 87 ? -13.472 5.502 12.083 1.00 65.06 87 PRO A O 1
ATOM 709 N N . PHE A 1 88 ? -13.619 7.252 13.482 1.00 65.06 88 PHE A N 1
ATOM 710 C CA . PHE A 1 88 ? -13.051 6.577 14.652 1.00 65.06 88 PHE A CA 1
ATOM 711 C C . PHE A 1 88 ? -14.062 5.671 15.360 1.00 65.06 88 PHE A C 1
ATOM 713 O O . PHE A 1 88 ? -13.667 4.657 15.923 1.00 65.06 88 PHE A O 1
ATOM 720 N N . SER A 1 89 ? -15.354 6.006 15.312 1.00 60.03 89 SER A N 1
ATOM 721 C CA . SER A 1 89 ? -16.401 5.180 15.931 1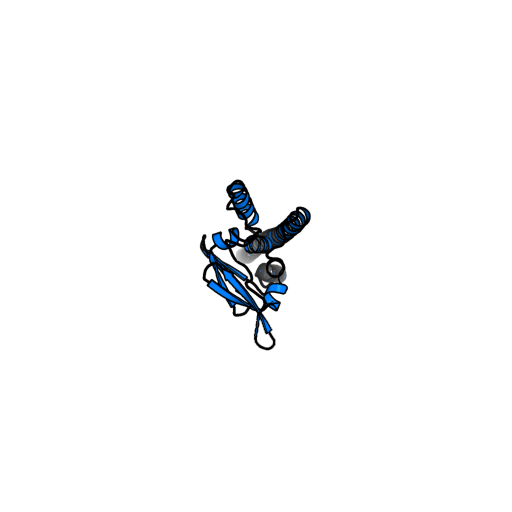.00 60.03 89 SER A CA 1
ATOM 722 C C . SER A 1 89 ? -16.681 3.888 15.166 1.00 60.03 89 SER A C 1
ATOM 724 O O . SER A 1 89 ? -17.179 2.933 15.750 1.00 60.03 89 SER A O 1
ATOM 726 N N . GLY A 1 90 ? -16.337 3.831 13.874 1.00 54.00 90 GLY A N 1
ATOM 727 C CA . GLY A 1 90 ? -16.555 2.643 13.047 1.00 54.00 90 GLY A CA 1
ATOM 728 C C . GLY A 1 90 ? -18.027 2.265 12.852 1.00 54.00 90 GLY A C 1
ATOM 729 O O . GLY A 1 90 ? -18.288 1.140 12.433 1.00 54.00 90 GLY A O 1
ATOM 730 N N . SER A 1 91 ? -18.979 3.158 13.156 1.00 53.56 91 SER A N 1
ATOM 731 C CA . SER A 1 91 ? -20.415 2.891 12.999 1.00 53.56 91 SER A CA 1
ATOM 732 C C . SER A 1 91 ? -20.836 2.784 11.531 1.00 53.56 91 SER A C 1
ATOM 734 O O . SER A 1 91 ? -21.726 2.002 11.215 1.00 53.56 91 SER A O 1
ATOM 736 N N . ASP A 1 92 ? -20.145 3.502 10.639 1.00 56.06 92 ASP A N 1
ATOM 737 C CA . ASP A 1 92 ? -20.579 3.716 9.251 1.00 56.06 92 ASP A CA 1
ATOM 738 C C . ASP A 1 92 ? -19.677 3.002 8.221 1.00 56.06 92 ASP A C 1
ATOM 740 O O . ASP A 1 92 ? -19.657 3.361 7.040 1.00 56.06 92 ASP A O 1
ATOM 744 N N . GLY A 1 93 ? -18.877 2.009 8.637 1.00 64.06 93 GLY A N 1
ATOM 745 C CA . GLY A 1 93 ? -17.911 1.353 7.748 1.00 64.06 93 GLY A CA 1
ATOM 746 C C . GLY A 1 93 ? -17.435 -0.032 8.194 1.00 64.06 93 GLY A C 1
ATOM 747 O O . GLY A 1 93 ? -18.103 -0.732 8.949 1.00 64.06 93 GLY A O 1
ATOM 748 N N . VAL A 1 94 ? -16.275 -0.445 7.677 1.00 69.19 94 VAL A N 1
ATOM 749 C CA . VAL A 1 94 ? -15.698 -1.782 7.891 1.00 69.19 94 VAL A CA 1
ATOM 750 C C . VAL A 1 94 ? -15.249 -1.961 9.346 1.00 69.19 94 VAL A C 1
ATOM 752 O O . VAL A 1 94 ? -14.408 -1.202 9.831 1.00 69.19 94 VAL A O 1
ATOM 755 N N . ARG A 1 95 ? -15.757 -2.995 10.027 1.00 71.00 95 ARG A N 1
ATOM 756 C CA . ARG A 1 95 ? -15.425 -3.322 11.427 1.00 71.00 95 ARG A CA 1
ATOM 757 C C . ARG A 1 95 ? -15.261 -4.822 11.644 1.00 71.00 95 ARG A C 1
ATOM 759 O O . ARG A 1 95 ? -15.825 -5.611 10.897 1.00 71.00 95 ARG A O 1
ATOM 766 N N . VAL A 1 96 ? -14.539 -5.236 12.683 1.00 69.62 96 VAL A N 1
ATOM 767 C CA . VAL A 1 96 ? -14.564 -6.641 13.133 1.00 69.62 96 VAL A CA 1
ATOM 768 C C . VAL A 1 96 ? -15.737 -6.818 14.098 1.00 69.62 96 VAL A C 1
ATOM 770 O O . VAL A 1 96 ? -15.846 -6.074 15.066 1.00 69.62 96 VAL A O 1
ATOM 773 N N . GLY A 1 97 ? -16.627 -7.770 13.813 1.00 61.66 97 GLY A N 1
ATOM 774 C CA . GLY A 1 97 ? -17.843 -8.027 14.590 1.00 61.66 97 GLY A CA 1
ATOM 775 C C . GLY A 1 97 ? -17.584 -8.727 15.928 1.00 61.66 97 GLY A C 1
ATOM 776 O O . GLY A 1 97 ? -18.085 -8.279 16.951 1.00 61.66 97 GLY A O 1
ATOM 777 N N . SER A 1 98 ? -16.809 -9.816 15.934 1.00 65.25 98 SER A N 1
ATOM 778 C CA . SER A 1 98 ? -16.394 -10.546 17.148 1.00 65.25 98 SER A CA 1
ATOM 779 C C . SER A 1 98 ? -15.397 -11.654 16.802 1.00 65.25 98 SER A C 1
ATOM 781 O O . SER A 1 98 ? -15.566 -12.336 15.801 1.00 65.25 98 SER A O 1
ATOM 783 N N . SER A 1 99 ? -14.352 -11.900 17.592 1.00 61.97 99 SER A N 1
ATOM 784 C CA . SER A 1 99 ? -13.463 -13.037 17.307 1.00 61.97 99 SER A CA 1
ATOM 785 C C . SER A 1 99 ? -14.215 -14.364 17.503 1.00 61.97 99 SER A C 1
ATOM 787 O O . SER A 1 99 ? -14.798 -14.624 18.553 1.00 61.97 99 SER A O 1
ATOM 789 N N . THR A 1 100 ? -14.228 -15.220 16.477 1.00 54.75 100 THR A N 1
ATOM 790 C CA . THR A 1 100 ? -14.862 -16.545 16.536 1.00 54.75 100 THR A CA 1
ATOM 791 C C . THR A 1 100 ? -13.825 -17.628 16.268 1.00 54.75 100 THR A C 1
ATOM 793 O O . THR A 1 100 ? -12.973 -17.517 15.385 1.00 54.75 100 THR A O 1
ATOM 796 N N . LYS A 1 101 ? -13.861 -18.698 17.064 1.00 51.91 101 LYS A N 1
ATOM 797 C CA . LYS A 1 101 ? -12.964 -19.844 16.899 1.00 51.91 101 LYS A CA 1
ATOM 798 C C . LYS A 1 101 ? -13.712 -20.936 16.140 1.00 51.91 101 LYS A C 1
ATOM 800 O O . LYS A 1 101 ? -14.731 -21.420 16.625 1.00 51.91 101 LYS A O 1
ATOM 805 N N . LYS A 1 102 ? -13.227 -21.323 14.956 1.00 47.09 102 LYS A N 1
ATOM 806 C CA . LYS A 1 102 ? -13.802 -22.426 14.168 1.00 47.09 102 LYS A CA 1
ATOM 807 C C . LYS A 1 102 ? -12.704 -23.459 13.909 1.00 47.09 102 LYS A C 1
ATOM 809 O O . LYS A 1 102 ? -11.837 -23.262 13.063 1.00 47.09 102 LYS A O 1
ATOM 814 N N . GLY A 1 103 ? -12.706 -24.543 14.686 1.00 61.56 103 GLY A N 1
ATOM 815 C CA . GLY A 1 103 ? -11.600 -25.510 14.706 1.00 61.56 103 GLY A CA 1
ATOM 816 C C . GLY A 1 103 ? -10.332 -24.949 15.377 1.00 61.56 103 GLY A C 1
ATOM 817 O O . GLY A 1 103 ? -10.412 -24.387 16.469 1.00 61.56 103 GLY A O 1
ATOM 818 N N . ILE A 1 104 ? -9.165 -25.110 14.731 1.00 55.09 104 ILE A N 1
ATOM 819 C CA . ILE A 1 104 ? -7.842 -24.622 15.197 1.00 55.09 104 ILE A CA 1
ATOM 820 C C . ILE A 1 104 ? -7.572 -23.164 14.764 1.00 55.09 104 ILE A C 1
ATOM 822 O O . ILE A 1 104 ? -6.764 -22.476 15.386 1.00 55.09 104 ILE A O 1
ATOM 826 N N . LEU A 1 105 ? -8.264 -22.661 13.735 1.00 57.28 105 LEU A N 1
ATOM 827 C CA . LEU A 1 105 ? -8.091 -21.292 13.245 1.00 57.28 105 LEU A CA 1
ATOM 828 C C . LEU A 1 105 ? -9.039 -20.305 13.940 1.00 57.28 105 LEU A C 1
ATOM 830 O O . LEU A 1 105 ? -10.248 -20.523 14.058 1.00 57.28 105 LEU A O 1
ATOM 834 N N . TYR A 1 106 ? -8.462 -19.181 14.361 1.00 70.06 106 TYR A N 1
ATOM 835 C CA . TYR A 1 106 ? -9.199 -18.004 14.804 1.00 70.06 106 TYR A CA 1
ATOM 836 C C . TYR A 1 106 ? -9.618 -17.189 13.580 1.00 70.06 106 TYR A C 1
ATOM 838 O O . TYR A 1 106 ? -8.769 -16.824 12.764 1.00 70.06 106 TYR A O 1
ATOM 846 N N . PHE A 1 107 ? -10.913 -16.906 13.459 1.00 72.31 107 PHE A N 1
ATOM 847 C CA . PHE A 1 107 ? -11.477 -16.083 12.395 1.00 72.31 107 PHE A CA 1
ATOM 848 C C . PHE A 1 107 ? -12.108 -14.815 12.976 1.00 72.31 107 PHE A C 1
ATOM 850 O O . PHE A 1 107 ? -12.752 -14.823 14.025 1.00 72.31 107 PHE A O 1
ATOM 857 N N . CYS A 1 108 ? -11.931 -13.714 12.258 1.00 70.56 108 CYS A N 1
ATOM 858 C CA . CYS A 1 108 ? -12.534 -12.422 12.528 1.00 70.56 108 CYS A CA 1
ATOM 859 C C . CYS A 1 108 ? -13.593 -12.150 11.446 1.00 70.56 108 CYS A C 1
ATOM 861 O O . CYS A 1 108 ? -13.222 -11.962 10.286 1.00 70.56 108 CYS A O 1
ATOM 863 N N . PRO A 1 109 ? -14.895 -12.140 11.778 1.00 71.75 109 PRO A N 1
ATOM 864 C CA . PRO A 1 109 ? -15.936 -11.648 10.901 1.00 71.75 109 PRO A CA 1
ATOM 865 C C . PRO A 1 109 ? -15.734 -10.146 10.741 1.00 71.75 109 PRO A C 1
ATOM 867 O O . PRO A 1 109 ? -15.799 -9.384 11.703 1.00 71.75 109 PRO A O 1
ATOM 870 N N . VAL A 1 110 ? -15.446 -9.735 9.520 1.00 71.81 110 VAL A N 1
ATOM 871 C CA . VAL A 1 110 ? -15.433 -8.351 9.089 1.00 71.81 110 VAL A CA 1
ATOM 872 C C . VAL A 1 110 ? -16.822 -8.016 8.569 1.00 71.81 110 VAL A C 1
ATOM 874 O O . VAL A 1 110 ? -17.296 -8.613 7.604 1.00 71.81 110 VAL A O 1
ATOM 877 N N . VAL A 1 111 ? -17.470 -7.078 9.248 1.00 70.88 111 VAL A N 1
ATOM 878 C CA . VAL A 1 111 ? -18.803 -6.566 8.949 1.00 70.88 111 VAL A CA 1
ATOM 879 C C . VAL A 1 111 ? -18.658 -5.252 8.193 1.00 70.88 111 VAL A C 1
ATOM 881 O O . VAL A 1 111 ? -17.908 -4.366 8.611 1.00 70.88 111 VAL A O 1
ATOM 884 N N . CYS A 1 112 ? -19.387 -5.125 7.094 1.00 69.62 112 CYS A N 1
ATOM 885 C CA . CYS A 1 112 ? -19.445 -3.944 6.253 1.00 69.62 112 CYS A CA 1
ATOM 886 C C . CYS A 1 112 ? -20.899 -3.722 5.810 1.00 69.62 112 CYS A C 1
ATOM 888 O O . CYS A 1 112 ? -21.346 -4.295 4.821 1.00 69.62 112 CYS A O 1
ATOM 890 N N . GLY A 1 113 ? -21.651 -2.903 6.549 1.00 69.38 113 GLY A N 1
ATOM 891 C CA . GLY A 1 113 ? -23.095 -2.781 6.324 1.00 69.38 113 GLY A CA 1
ATOM 892 C C . GLY A 1 113 ? -23.804 -4.115 6.583 1.00 69.38 113 GLY A C 1
ATOM 893 O O . GLY A 1 113 ? -23.702 -4.652 7.686 1.00 69.38 113 GLY A O 1
ATOM 894 N N . GLU A 1 114 ? -24.494 -4.640 5.569 1.00 62.97 114 GLU A N 1
ATOM 895 C CA . GLU A 1 114 ? -25.178 -5.944 5.609 1.00 62.97 114 GLU A CA 1
ATOM 896 C C . GLU A 1 114 ? -24.254 -7.121 5.249 1.00 62.97 114 GLU A C 1
ATOM 898 O O . GLU A 1 114 ? -24.554 -8.269 5.583 1.00 62.97 114 GLU A O 1
ATOM 903 N N . ASP A 1 115 ? -23.098 -6.848 4.634 1.00 66.81 115 ASP A N 1
ATOM 904 C CA . ASP A 1 115 ? -22.145 -7.877 4.231 1.00 66.81 115 ASP A CA 1
ATOM 905 C C . ASP A 1 115 ? -21.243 -8.284 5.401 1.00 66.81 115 ASP A C 1
ATOM 907 O O . ASP A 1 115 ? -20.662 -7.452 6.106 1.00 66.81 115 ASP A O 1
ATOM 911 N N . CYS A 1 116 ? -21.077 -9.593 5.595 1.00 66.44 116 CYS A N 1
ATOM 912 C CA . CYS A 1 116 ? -20.204 -10.158 6.617 1.00 66.44 116 CYS A CA 1
ATOM 913 C C . CYS A 1 116 ? -19.283 -11.209 5.995 1.00 66.44 116 CYS A C 1
ATOM 915 O O . CYS A 1 116 ? -19.743 -12.195 5.421 1.00 66.44 116 CYS A O 1
ATOM 917 N N . THR A 1 117 ? -17.970 -11.017 6.124 1.00 71.25 117 THR A N 1
ATOM 918 C CA . THR A 1 117 ? -16.965 -11.959 5.613 1.00 71.25 117 THR A CA 1
ATOM 919 C C . THR A 1 117 ? -15.985 -12.358 6.704 1.00 71.25 117 THR A C 1
ATOM 921 O O . THR A 1 117 ? -15.506 -11.526 7.462 1.00 71.25 117 THR A O 1
ATOM 924 N N . SER A 1 118 ? -15.660 -13.645 6.814 1.00 71.25 118 SER A N 1
ATOM 925 C CA . SER A 1 118 ? -14.710 -14.132 7.819 1.00 71.25 118 SER A CA 1
ATOM 926 C C . SER A 1 118 ? -13.276 -14.118 7.289 1.00 71.25 118 SER A C 1
ATOM 928 O O . SER A 1 118 ? -12.983 -14.798 6.306 1.00 71.25 118 SER A O 1
ATOM 930 N N . ILE A 1 119 ? -12.379 -13.408 7.975 1.00 71.12 119 ILE A N 1
ATOM 931 C CA . ILE A 1 119 ? -10.944 -13.334 7.666 1.00 71.12 119 ILE A CA 1
ATOM 932 C C . ILE A 1 119 ? -10.149 -14.098 8.733 1.00 71.12 119 ILE A C 1
ATOM 934 O O . ILE A 1 119 ? -10.460 -13.969 9.919 1.00 71.12 119 ILE A O 1
ATOM 938 N N . PRO A 1 120 ? -9.105 -14.868 8.380 1.00 73.44 120 PRO A N 1
ATOM 939 C CA . PRO A 1 120 ? -8.209 -15.454 9.373 1.00 73.44 120 PRO A CA 1
ATOM 940 C C . PRO A 1 120 ? -7.543 -14.381 10.250 1.00 73.44 120 PRO A C 1
ATOM 942 O O . PRO A 1 120 ? -6.963 -13.418 9.746 1.00 73.44 120 PRO A O 1
ATOM 945 N N . PHE A 1 121 ? -7.553 -14.580 11.569 1.00 75.19 121 PHE A N 1
ATOM 946 C CA . PHE A 1 121 ? -6.926 -13.672 12.536 1.00 75.19 121 PHE A CA 1
ATOM 947 C C . PHE A 1 121 ? -5.433 -13.482 12.257 1.00 75.19 121 PHE A C 1
ATOM 949 O O . PHE A 1 121 ? -4.917 -12.380 12.383 1.00 75.19 121 PHE A O 1
ATOM 956 N N . THR A 1 122 ? -4.733 -14.540 11.843 1.00 73.06 122 THR A N 1
ATOM 957 C CA . THR A 1 122 ? -3.300 -14.492 11.517 1.00 73.06 122 THR A CA 1
ATOM 958 C C . THR A 1 122 ? -3.001 -13.527 10.374 1.00 73.06 122 THR A C 1
ATOM 960 O O . THR A 1 122 ? -2.051 -12.753 10.461 1.00 73.06 122 THR A O 1
ATOM 963 N N . VAL A 1 123 ? -3.841 -13.523 9.337 1.00 72.44 123 VAL A N 1
ATOM 964 C CA . VAL A 1 123 ? -3.733 -12.596 8.204 1.00 72.44 123 VAL A CA 1
ATOM 965 C C . VAL A 1 123 ? -3.980 -11.170 8.682 1.00 72.44 123 VAL A C 1
ATOM 967 O O . VAL A 1 123 ? -3.181 -10.279 8.400 1.00 72.44 123 VAL A O 1
ATOM 970 N N . LEU A 1 124 ? -5.025 -10.955 9.479 1.00 72.69 124 LEU A N 1
ATOM 971 C CA . LEU A 1 124 ? -5.363 -9.630 9.986 1.00 72.69 124 LEU A CA 1
ATOM 972 C C . LEU A 1 124 ? -4.265 -9.080 10.921 1.00 72.69 124 LEU A C 1
ATOM 974 O O . LEU A 1 124 ? -3.775 -7.971 10.721 1.00 72.69 124 LEU A O 1
ATOM 978 N N . ASN A 1 125 ? -3.787 -9.893 11.863 1.00 78.44 125 ASN A N 1
ATOM 979 C CA . ASN A 1 125 ? -2.739 -9.542 12.823 1.00 78.44 125 ASN A CA 1
ATOM 980 C C . ASN A 1 125 ? -1.353 -9.353 12.179 1.00 78.44 125 ASN A C 1
ATOM 982 O O . ASN A 1 125 ? -0.499 -8.669 12.738 1.00 78.44 125 ASN A O 1
ATOM 986 N N . SER A 1 126 ? -1.117 -9.925 10.994 1.00 74.56 126 SER A N 1
ATOM 987 C CA . SER A 1 126 ? 0.133 -9.722 10.249 1.00 74.56 126 SER A CA 1
ATOM 988 C C . SER A 1 126 ? 0.255 -8.328 9.622 1.00 74.56 126 SER A C 1
ATOM 990 O O . SER A 1 126 ? 1.335 -7.947 9.176 1.00 74.56 126 SER A O 1
ATOM 992 N N . THR A 1 127 ? -0.833 -7.549 9.603 1.00 73.31 127 THR A N 1
ATOM 993 C CA . THR A 1 127 ? -0.872 -6.224 8.978 1.00 73.31 127 THR A CA 1
ATOM 994 C C . THR A 1 127 ? -1.166 -5.133 10.002 1.00 73.31 127 THR A C 1
ATOM 996 O O . THR A 1 127 ? -2.025 -5.277 10.868 1.00 73.31 127 THR A O 1
ATOM 999 N N . LEU A 1 128 ? -0.481 -3.998 9.873 1.00 73.81 128 LEU A N 1
ATOM 1000 C CA . LEU A 1 128 ? -0.694 -2.800 10.693 1.00 73.81 128 LEU A CA 1
ATOM 1001 C C . LEU A 1 128 ? -2.166 -2.313 10.689 1.00 73.81 128 LEU A C 1
ATOM 1003 O O . LEU A 1 128 ? -2.702 -2.034 11.765 1.00 73.81 128 LEU A O 1
ATOM 1007 N N . PRO A 1 129 ? -2.861 -2.258 9.533 1.00 73.31 129 PRO A N 1
ATOM 1008 C CA . PRO A 1 129 ? -4.290 -1.943 9.489 1.00 73.31 129 PRO A CA 1
ATOM 1009 C C . PRO A 1 129 ? -5.171 -3.002 10.165 1.00 73.31 129 PRO A C 1
ATOM 1011 O O . PRO A 1 129 ? -6.130 -2.658 10.852 1.00 73.31 129 PRO A O 1
ATOM 1014 N N . GLY A 1 130 ? -4.851 -4.289 10.011 1.00 74.62 130 GLY A N 1
ATOM 1015 C CA . GLY A 1 130 ? -5.626 -5.361 10.629 1.00 74.62 130 GLY A CA 1
ATOM 1016 C C . GLY A 1 130 ? -5.457 -5.434 12.151 1.00 74.62 130 GLY A C 1
ATOM 1017 O O . GLY A 1 130 ? -6.434 -5.635 12.868 1.00 74.62 130 GLY A O 1
ATOM 1018 N N . GLN A 1 131 ? -4.263 -5.148 12.675 1.00 78.12 131 GLN A N 1
ATOM 1019 C CA . GLN A 1 131 ? -4.047 -4.960 14.115 1.00 78.12 131 GLN A CA 1
ATOM 1020 C C . GLN A 1 131 ? -4.902 -3.821 14.682 1.00 78.12 131 GLN A C 1
ATOM 1022 O O . GLN A 1 131 ? -5.413 -3.921 15.796 1.00 78.12 131 GLN A O 1
ATOM 1027 N N . LEU A 1 132 ? -5.080 -2.739 13.916 1.00 77.62 132 LEU A N 1
ATOM 1028 C CA . LEU A 1 132 ? -5.937 -1.625 14.315 1.00 77.62 132 LEU A CA 1
ATOM 1029 C C . LEU A 1 132 ? -7.419 -2.029 14.367 1.00 77.62 132 LEU A C 1
ATOM 1031 O O . LEU A 1 132 ? -8.119 -1.644 15.300 1.00 77.62 132 LEU A O 1
ATOM 1035 N N . MET A 1 133 ? -7.875 -2.833 13.405 1.00 74.56 133 MET A N 1
ATOM 1036 C CA . MET A 1 133 ? -9.222 -3.416 13.391 1.00 74.56 133 MET A CA 1
ATOM 1037 C C . MET A 1 133 ? -9.496 -4.318 14.592 1.00 74.56 133 MET A C 1
ATOM 1039 O O . MET A 1 133 ? -10.543 -4.194 15.224 1.00 74.56 133 MET A O 1
ATOM 1043 N N . ILE A 1 134 ? -8.558 -5.219 14.902 1.00 76.94 134 ILE A N 1
ATOM 1044 C CA . ILE A 1 134 ? -8.657 -6.119 16.058 1.00 76.94 134 ILE A CA 1
ATOM 1045 C C . ILE A 1 134 ? -8.776 -5.282 17.332 1.00 76.94 134 ILE A C 1
ATOM 1047 O O . ILE A 1 134 ? -9.743 -5.430 18.078 1.00 76.94 134 ILE A O 1
ATOM 1051 N N . TRP A 1 135 ? -7.865 -4.322 17.514 1.00 77.56 135 TRP A N 1
ATOM 1052 C CA . TRP A 1 135 ? -7.863 -3.435 18.673 1.00 77.56 135 TRP A CA 1
ATOM 1053 C C . TRP A 1 135 ? -9.177 -2.648 18.827 1.00 77.56 135 TRP A C 1
ATOM 1055 O O . TRP A 1 135 ? -9.680 -2.503 19.941 1.00 77.56 135 TRP A O 1
ATOM 1065 N N . GLN A 1 136 ? -9.761 -2.174 17.721 1.00 74.62 136 GLN A N 1
ATOM 1066 C CA . GLN A 1 136 ? -11.044 -1.467 17.736 1.00 74.62 136 GLN A CA 1
ATOM 1067 C C . GLN A 1 136 ? -12.194 -2.377 18.190 1.00 74.62 136 GLN A C 1
ATOM 1069 O O . GLN A 1 136 ? -13.030 -1.945 18.979 1.00 74.62 136 GLN A O 1
ATOM 1074 N N . SER A 1 137 ? -12.226 -3.634 17.736 1.00 73.06 137 SER A N 1
ATOM 1075 C CA . SER A 1 137 ? -13.257 -4.593 18.160 1.00 73.06 137 SER A CA 1
ATOM 1076 C C . SER A 1 137 ? -13.143 -5.022 19.618 1.00 73.06 137 SER A C 1
ATOM 1078 O O . SER A 1 137 ? -14.147 -5.346 20.240 1.00 73.06 137 SER A O 1
ATOM 1080 N N . GLU A 1 138 ? -11.935 -4.984 20.179 1.00 73.19 138 GLU A N 1
ATOM 1081 C CA . GLU A 1 138 ? -11.696 -5.251 21.599 1.00 73.19 138 GLU A CA 1
ATOM 1082 C C . GLU A 1 138 ? -12.074 -4.055 22.490 1.00 73.19 138 GLU A C 1
ATOM 1084 O O . GLU A 1 138 ? -12.242 -4.221 23.695 1.00 73.19 138 GLU A O 1
ATOM 1089 N N . ASN A 1 139 ? -12.218 -2.851 21.917 1.00 70.12 139 ASN A N 1
ATOM 1090 C CA . ASN A 1 139 ? -12.458 -1.608 22.658 1.00 70.12 139 ASN A CA 1
ATOM 1091 C C . ASN A 1 139 ? -13.610 -0.755 22.068 1.00 70.12 139 ASN A C 1
ATOM 1093 O O . ASN A 1 139 ? -13.405 0.444 21.828 1.00 70.12 139 ASN A O 1
ATOM 1097 N N . PRO A 1 140 ? -14.819 -1.322 21.858 1.00 61.91 140 PRO A N 1
ATOM 1098 C CA . PRO A 1 140 ? -15.923 -0.651 21.161 1.00 61.91 140 PRO A CA 1
ATOM 1099 C C . PRO A 1 140 ? -16.445 0.590 21.904 1.00 61.91 140 PRO A C 1
ATOM 1101 O O . PRO A 1 140 ? -16.734 1.605 21.274 1.00 61.91 140 PRO A O 1
ATOM 1104 N N . ASP A 1 141 ? -16.474 0.537 23.239 1.00 58.59 141 ASP A N 1
ATOM 1105 C CA . ASP A 1 141 ? -17.016 1.590 24.112 1.00 58.59 141 ASP A CA 1
ATOM 1106 C C . ASP A 1 141 ? -15.930 2.452 24.764 1.00 58.59 141 ASP A C 1
ATOM 1108 O O . ASP A 1 141 ? -16.178 3.183 25.728 1.00 58.59 141 ASP A O 1
ATOM 1112 N N . SER A 1 142 ? -14.689 2.372 24.271 1.00 56.38 142 SER A N 1
ATOM 1113 C CA . SER A 1 142 ? -13.637 3.234 24.790 1.00 56.38 142 SER A CA 1
ATOM 1114 C C . SER A 1 142 ? -13.994 4.685 24.460 1.00 56.38 142 SER A C 1
ATOM 1116 O O . SER A 1 142 ? -13.881 5.134 23.319 1.00 56.38 142 SER A O 1
ATOM 1118 N N . HIS A 1 143 ? -14.446 5.445 25.468 1.00 55.59 143 HIS A N 1
ATOM 1119 C CA . HIS A 1 143 ? -14.524 6.898 25.375 1.00 55.59 143 HIS A CA 1
ATOM 1120 C C . HIS A 1 143 ? -13.172 7.351 24.841 1.00 55.59 143 HIS A C 1
ATOM 1122 O O . HIS A 1 143 ? -12.166 7.201 25.535 1.00 55.59 143 HIS A O 1
ATOM 1128 N N . PHE A 1 144 ? -13.138 7.818 23.589 1.00 62.66 144 PHE A N 1
ATOM 1129 C CA . PHE A 1 144 ? -11.912 8.183 22.889 1.00 62.66 144 PHE A CA 1
ATOM 1130 C C . PHE A 1 144 ? -11.250 9.348 23.625 1.00 62.66 144 PHE A C 1
ATOM 1132 O O . PHE A 1 144 ? -11.420 10.522 23.279 1.00 62.66 144 PHE A O 1
ATOM 1139 N N . THR A 1 145 ? -10.508 9.018 24.680 1.00 69.25 145 THR A N 1
ATOM 1140 C CA . THR A 1 145 ? -9.766 9.967 25.486 1.00 69.25 145 THR A CA 1
ATOM 1141 C C . THR A 1 145 ? -8.781 10.671 24.571 1.00 69.25 145 THR A C 1
ATOM 1143 O O . THR A 1 145 ? -8.305 10.123 23.571 1.00 69.25 145 THR A O 1
ATOM 1146 N N . ARG A 1 146 ? -8.453 11.921 24.898 1.00 71.19 146 ARG A N 1
ATOM 1147 C CA . ARG A 1 146 ? -7.555 12.734 24.070 1.00 71.19 146 ARG A CA 1
ATOM 1148 C C . ARG A 1 146 ? -6.230 12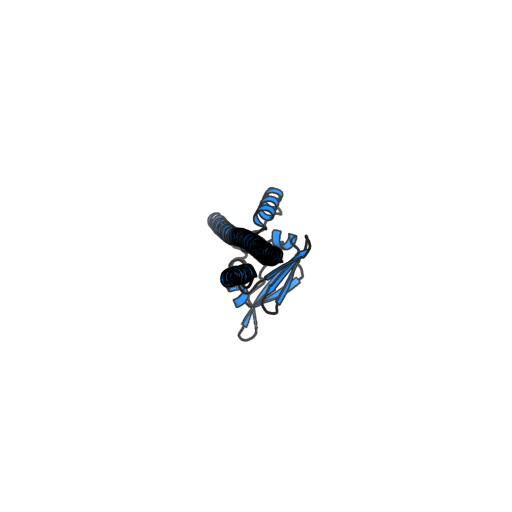.016 23.773 1.00 71.19 146 ARG A C 1
ATOM 1150 O O . ARG A 1 146 ? -5.735 12.108 22.655 1.00 71.19 146 ARG A O 1
ATOM 1157 N N . ARG A 1 147 ? -5.699 11.250 24.737 1.00 77.62 147 ARG A N 1
ATOM 1158 C CA . ARG A 1 147 ? -4.494 10.418 24.564 1.00 77.62 147 ARG A CA 1
ATOM 1159 C C . ARG A 1 147 ? -4.664 9.349 23.486 1.00 77.62 147 ARG A C 1
ATOM 1161 O O . ARG A 1 147 ? -3.779 9.192 22.653 1.00 77.62 147 ARG A O 1
ATOM 1168 N N . LEU A 1 148 ? -5.801 8.661 23.470 1.00 74.94 148 LEU A N 1
ATOM 1169 C CA . LEU A 1 148 ? -6.080 7.606 22.503 1.00 74.94 148 LEU A CA 1
ATOM 1170 C C . LEU A 1 148 ? -6.225 8.159 21.083 1.00 74.94 148 LEU A C 1
ATOM 1172 O O . LEU A 1 148 ? -5.646 7.617 20.147 1.00 74.94 148 LEU A O 1
ATOM 1176 N N . LYS A 1 149 ? -6.906 9.304 20.937 1.00 75.12 149 LYS A N 1
ATOM 1177 C CA . LYS A 1 149 ? -7.002 10.014 19.650 1.00 75.12 149 LYS A CA 1
ATOM 1178 C C . LYS A 1 149 ? -5.625 10.394 19.104 1.00 75.12 149 LYS A C 1
ATOM 1180 O O . LYS A 1 149 ? -5.370 10.212 17.918 1.00 75.12 149 LYS A O 1
ATOM 1185 N N . ILE A 1 150 ? -4.730 10.880 19.966 1.00 78.50 150 ILE A N 1
ATOM 1186 C CA . ILE A 1 150 ? -3.354 11.223 19.581 1.00 78.50 150 ILE A CA 1
ATOM 1187 C C . ILE A 1 150 ? -2.579 9.967 19.160 1.00 78.50 150 ILE A C 1
ATOM 1189 O O . ILE A 1 150 ? -1.941 9.978 18.113 1.00 78.50 150 ILE A O 1
ATOM 1193 N N . ALA A 1 151 ? -2.665 8.873 19.923 1.00 81.25 151 ALA A N 1
ATOM 1194 C CA . ALA A 1 151 ? -1.980 7.622 19.592 1.00 81.25 151 ALA A CA 1
ATOM 1195 C C . ALA A 1 151 ? -2.441 7.039 18.243 1.00 81.25 151 ALA A C 1
ATOM 1197 O O . ALA A 1 151 ? -1.617 6.621 17.429 1.00 81.25 151 ALA A O 1
ATOM 1198 N N . LEU A 1 152 ? -3.750 7.060 17.979 1.00 78.19 152 LEU A N 1
ATOM 1199 C CA . LEU A 1 152 ? -4.329 6.632 16.705 1.00 78.19 152 LEU A CA 1
ATOM 1200 C C . LEU A 1 152 ? -3.891 7.526 15.549 1.00 78.19 152 LEU A C 1
ATOM 1202 O O . LEU A 1 152 ? -3.510 7.024 14.495 1.00 78.19 152 LEU A O 1
ATOM 1206 N N . PHE A 1 153 ? -3.886 8.842 15.760 1.00 80.69 153 PHE A N 1
ATOM 1207 C CA . PHE A 1 153 ? -3.391 9.785 14.768 1.00 80.69 153 PHE A CA 1
ATOM 1208 C C . PHE A 1 153 ? -1.919 9.526 14.429 1.00 80.69 153 PHE A C 1
ATOM 1210 O O . PHE A 1 153 ? -1.584 9.433 13.251 1.00 80.69 153 PHE A O 1
ATOM 1217 N N . LEU A 1 154 ? -1.051 9.326 15.430 1.00 83.69 154 LEU A N 1
ATOM 1218 C CA . LEU A 1 154 ? 0.350 8.975 15.183 1.00 83.69 154 LEU A CA 1
ATOM 1219 C C . LEU A 1 154 ? 0.477 7.677 14.382 1.00 83.69 154 LEU A C 1
ATOM 1221 O O . LEU A 1 154 ? 1.246 7.643 13.429 1.00 83.69 154 LEU A O 1
ATOM 1225 N N . ARG A 1 155 ? -0.297 6.634 14.713 1.00 82.25 155 ARG A N 1
ATOM 1226 C CA . ARG A 1 155 ? -0.289 5.378 13.944 1.00 82.25 155 ARG A CA 1
ATOM 1227 C C . ARG A 1 155 ? -0.689 5.595 12.486 1.00 82.25 155 ARG A C 1
ATOM 1229 O O . ARG A 1 155 ? -0.027 5.060 11.601 1.00 82.25 155 ARG A O 1
ATOM 1236 N N . LEU A 1 156 ? -1.717 6.402 12.224 1.00 81.12 156 LEU A N 1
ATOM 1237 C CA . LEU A 1 156 ? -2.125 6.753 10.860 1.00 81.12 156 LEU A CA 1
ATOM 1238 C C . LEU A 1 156 ? -1.034 7.540 10.122 1.00 81.12 156 LEU A C 1
ATOM 1240 O O . LEU A 1 156 ? -0.787 7.274 8.950 1.00 81.12 156 LEU A O 1
ATOM 1244 N N . VAL A 1 157 ? -0.343 8.461 10.801 1.00 81.69 157 VAL A N 1
ATOM 1245 C CA . VAL A 1 157 ? 0.805 9.186 10.232 1.00 81.69 157 VAL A CA 1
ATOM 1246 C C . VAL A 1 157 ? 1.950 8.227 9.912 1.00 81.69 157 VAL A C 1
ATOM 1248 O O . VAL A 1 157 ? 2.510 8.301 8.824 1.00 81.69 157 VAL A O 1
ATOM 1251 N N . THR A 1 158 ? 2.275 7.286 10.800 1.00 81.38 158 THR A N 1
ATOM 1252 C CA . THR A 1 158 ? 3.299 6.267 10.538 1.00 81.38 158 THR A CA 1
ATOM 1253 C C . THR A 1 158 ? 2.939 5.422 9.318 1.00 81.38 158 THR A C 1
ATOM 1255 O O . THR A 1 158 ? 3.776 5.251 8.436 1.00 81.38 158 THR A O 1
ATOM 1258 N N . MET A 1 159 ? 1.691 4.953 9.220 1.00 79.81 159 MET A N 1
ATOM 1259 C CA . MET A 1 159 ? 1.219 4.204 8.050 1.00 79.81 159 MET A CA 1
ATOM 1260 C C . MET A 1 159 ? 1.280 5.053 6.776 1.00 79.81 159 MET A C 1
ATOM 1262 O O . MET A 1 159 ? 1.744 4.570 5.749 1.00 79.81 159 MET A O 1
ATOM 1266 N N . ALA A 1 160 ? 0.914 6.336 6.849 1.00 80.19 160 ALA A N 1
ATOM 1267 C CA . ALA A 1 160 ? 1.036 7.266 5.730 1.00 80.19 160 ALA A CA 1
ATOM 1268 C C . ALA A 1 160 ? 2.492 7.458 5.284 1.00 80.19 160 ALA A C 1
ATOM 1270 O O . ALA A 1 160 ? 2.770 7.457 4.088 1.00 80.19 160 ALA A O 1
ATOM 1271 N N . CYS A 1 161 ? 3.430 7.605 6.223 1.00 80.94 161 CYS A N 1
ATOM 1272 C CA . CYS A 1 161 ? 4.856 7.714 5.923 1.00 80.94 161 CYS A CA 1
ATOM 1273 C C . CYS A 1 161 ? 5.386 6.438 5.265 1.00 80.94 161 CYS A C 1
ATOM 1275 O O . CYS A 1 161 ? 6.096 6.520 4.266 1.00 80.94 161 CYS A O 1
ATOM 1277 N N . ILE A 1 162 ? 5.004 5.265 5.782 1.00 78.75 162 ILE A N 1
ATOM 1278 C CA . ILE A 1 162 ? 5.383 3.967 5.214 1.00 78.75 162 ILE A CA 1
ATOM 1279 C C . ILE A 1 162 ? 4.830 3.826 3.791 1.00 78.75 162 ILE A C 1
ATOM 1281 O O . ILE A 1 162 ? 5.589 3.528 2.869 1.00 78.75 162 ILE A O 1
ATOM 1285 N N . GLY A 1 163 ? 3.537 4.075 3.581 1.00 75.75 163 GLY A N 1
ATOM 1286 C CA . GLY A 1 163 ? 2.917 3.941 2.265 1.00 75.75 163 GLY A CA 1
ATOM 1287 C C . GLY A 1 163 ? 3.446 4.948 1.248 1.00 75.75 163 GLY A C 1
ATOM 1288 O O . GLY A 1 163 ? 3.792 4.575 0.127 1.00 75.75 163 GLY A O 1
ATOM 1289 N N . ASN A 1 164 ? 3.587 6.221 1.629 1.00 78.12 164 ASN A N 1
ATOM 1290 C CA . ASN A 1 164 ? 4.193 7.233 0.761 1.00 78.12 164 ASN A CA 1
ATOM 1291 C C . ASN A 1 164 ? 5.678 6.939 0.489 1.00 78.12 164 ASN A C 1
ATOM 1293 O O . ASN A 1 164 ? 6.142 7.176 -0.622 1.00 78.12 164 ASN A O 1
ATOM 1297 N N . GLY A 1 165 ? 6.406 6.367 1.452 1.00 78.25 165 GLY A N 1
ATOM 1298 C CA . GLY A 1 165 ? 7.776 5.889 1.264 1.00 78.25 165 GLY A CA 1
ATOM 1299 C C . GLY A 1 165 ? 7.863 4.760 0.236 1.00 78.25 165 GLY A C 1
ATOM 1300 O O . GLY A 1 165 ? 8.672 4.839 -0.686 1.00 78.25 165 GLY A O 1
ATOM 1301 N N . LYS A 1 166 ? 6.974 3.758 0.318 1.00 77.12 166 LYS A N 1
ATOM 1302 C CA . LYS A 1 166 ? 6.845 2.694 -0.698 1.00 77.12 166 LYS A CA 1
ATOM 1303 C C . LYS A 1 166 ? 6.555 3.288 -2.083 1.00 77.12 166 LYS A C 1
ATOM 1305 O O . LYS A 1 166 ? 7.163 2.875 -3.067 1.00 77.12 166 LYS A O 1
ATOM 1310 N N . TYR A 1 167 ? 5.651 4.267 -2.164 1.00 73.69 167 TYR A N 1
ATOM 1311 C CA . TYR A 1 167 ? 5.295 4.933 -3.421 1.00 73.69 167 TYR A CA 1
ATOM 1312 C C . TYR A 1 167 ? 6.469 5.726 -4.015 1.00 73.69 167 TYR A C 1
ATOM 1314 O O . TYR A 1 167 ? 6.766 5.602 -5.202 1.00 73.69 167 TYR A O 1
ATOM 1322 N N . LEU A 1 168 ? 7.182 6.490 -3.185 1.00 79.75 168 LEU A N 1
ATOM 1323 C CA . LEU A 1 168 ? 8.368 7.241 -3.593 1.00 79.75 168 LEU A CA 1
ATOM 1324 C C . LEU A 1 168 ? 9.488 6.304 -4.062 1.00 79.75 168 LEU A C 1
ATOM 1326 O O . LEU A 1 168 ? 10.092 6.547 -5.104 1.00 79.75 168 LEU A O 1
ATOM 1330 N N . TRP A 1 169 ? 9.708 5.194 -3.354 1.00 79.81 169 TRP A N 1
ATOM 1331 C CA . TRP A 1 169 ? 10.674 4.169 -3.746 1.00 79.81 169 TRP A CA 1
ATOM 1332 C C . TRP A 1 169 ? 10.342 3.546 -5.107 1.00 79.81 169 TRP A C 1
ATOM 1334 O O . TRP A 1 169 ? 11.225 3.408 -5.951 1.00 79.81 169 TRP A O 1
ATOM 1344 N N . ARG A 1 170 ? 9.062 3.248 -5.375 1.00 78.69 170 ARG A N 1
ATOM 1345 C CA . ARG A 1 170 ? 8.609 2.788 -6.702 1.00 78.69 170 ARG A CA 1
ATOM 1346 C C . ARG A 1 170 ? 8.874 3.824 -7.789 1.00 78.69 170 ARG A C 1
ATOM 1348 O O . ARG A 1 170 ? 9.320 3.456 -8.872 1.00 78.69 170 ARG A O 1
ATOM 1355 N N . GLY A 1 171 ? 8.639 5.104 -7.500 1.00 79.50 171 GLY A N 1
ATOM 1356 C CA . GLY A 1 171 ? 8.954 6.197 -8.421 1.00 79.50 171 GLY A CA 1
ATOM 1357 C C . GLY A 1 171 ? 10.445 6.255 -8.767 1.00 79.50 171 GLY A C 1
ATOM 1358 O O . GLY A 1 171 ? 10.802 6.336 -9.942 1.00 79.50 171 GLY A O 1
ATOM 1359 N N . LEU A 1 172 ? 11.315 6.134 -7.760 1.00 85.50 172 LEU A N 1
ATOM 1360 C CA . LEU A 1 172 ? 12.768 6.105 -7.947 1.00 85.50 172 LEU A CA 1
ATOM 1361 C C . LEU A 1 172 ? 13.228 4.882 -8.752 1.00 85.50 172 LEU A C 1
ATOM 1363 O O . LEU A 1 172 ? 14.022 5.032 -9.680 1.00 85.50 172 LEU A O 1
ATOM 1367 N N . LEU A 1 173 ? 12.701 3.691 -8.450 1.00 85.75 173 LEU A N 1
ATOM 1368 C CA . LEU A 1 173 ? 12.987 2.474 -9.218 1.00 85.75 173 LEU A CA 1
ATOM 1369 C C . LEU A 1 173 ? 12.538 2.611 -10.678 1.00 85.75 173 LEU A C 1
ATOM 1371 O O . LEU A 1 173 ? 13.293 2.268 -11.585 1.00 85.75 173 LEU A O 1
ATOM 1375 N N . GLY A 1 174 ? 11.344 3.161 -10.920 1.00 84.88 174 GLY A N 1
ATOM 1376 C CA . GLY A 1 174 ? 10.840 3.415 -12.270 1.00 84.88 174 GLY A CA 1
ATOM 1377 C C . GLY A 1 174 ? 11.739 4.366 -13.064 1.00 84.88 174 GLY A C 1
ATOM 1378 O O . GLY A 1 174 ? 12.050 4.101 -14.225 1.00 84.88 174 GLY A O 1
ATOM 1379 N N . LEU A 1 175 ? 12.223 5.435 -12.425 1.00 87.88 175 LEU A N 1
ATOM 1380 C CA . LEU A 1 175 ? 13.158 6.377 -13.041 1.00 87.88 175 LEU A CA 1
ATOM 1381 C C . LEU A 1 175 ? 14.516 5.723 -13.336 1.00 87.88 175 LEU A C 1
ATOM 1383 O O . LEU A 1 175 ? 15.061 5.913 -14.421 1.00 87.88 175 LEU A O 1
ATOM 1387 N N . ALA A 1 176 ? 15.038 4.899 -12.423 1.00 87.50 176 ALA A N 1
ATOM 1388 C CA . ALA A 1 176 ? 16.275 4.150 -12.641 1.00 87.50 176 ALA A CA 1
ATOM 1389 C C . ALA A 1 176 ? 16.161 3.170 -13.825 1.00 87.50 176 ALA A C 1
ATOM 1391 O O . ALA A 1 176 ? 17.053 3.121 -14.674 1.00 87.50 176 ALA A O 1
ATOM 1392 N N . ILE A 1 177 ? 15.044 2.440 -13.930 1.00 88.44 177 ILE A N 1
ATOM 1393 C CA . ILE A 1 177 ? 14.758 1.550 -15.067 1.00 88.44 177 ILE A CA 1
ATOM 1394 C C . ILE A 1 177 ? 14.711 2.348 -16.375 1.00 88.44 177 ILE A C 1
ATOM 1396 O O . ILE A 1 177 ? 15.284 1.916 -17.376 1.00 88.44 177 ILE A O 1
ATOM 1400 N N . LEU A 1 178 ? 14.063 3.518 -16.379 1.00 91.50 178 LEU A N 1
ATOM 1401 C CA . LEU A 1 178 ? 13.991 4.386 -17.556 1.00 91.50 178 LEU A CA 1
ATOM 1402 C C . LEU A 1 178 ? 15.386 4.833 -18.013 1.00 91.50 178 LEU A C 1
ATOM 1404 O O . LEU A 1 178 ? 15.713 4.709 -19.192 1.00 91.50 178 LEU A O 1
ATOM 1408 N N . VAL A 1 179 ? 16.226 5.294 -17.082 1.00 91.31 179 VAL A N 1
ATOM 1409 C CA . VAL A 1 179 ? 17.606 5.709 -17.379 1.00 91.31 179 VAL A CA 1
ATOM 1410 C C . VAL A 1 179 ? 18.411 4.546 -17.961 1.00 91.31 179 VAL A C 1
ATOM 1412 O O . VAL A 1 179 ? 19.053 4.710 -18.997 1.00 91.31 179 VAL A O 1
ATOM 1415 N N . LEU A 1 180 ? 18.341 3.356 -17.358 1.00 90.00 180 LEU A N 1
ATOM 1416 C CA . LEU A 1 180 ? 19.055 2.176 -17.858 1.00 90.00 180 LEU A CA 1
ATOM 1417 C C . LEU A 1 180 ? 18.584 1.755 -19.253 1.00 90.00 180 LEU A C 1
ATOM 1419 O O . LEU A 1 180 ? 19.413 1.404 -20.092 1.00 90.00 180 LEU A O 1
ATOM 1423 N N . ARG A 1 181 ? 17.279 1.845 -19.539 1.00 90.75 181 ARG A N 1
ATOM 1424 C CA . ARG A 1 181 ? 16.741 1.608 -20.888 1.00 90.75 181 ARG A CA 1
ATOM 1425 C C . ARG A 1 181 ? 17.297 2.609 -21.900 1.00 90.75 181 ARG A C 1
ATOM 1427 O O . ARG A 1 181 ? 17.710 2.194 -22.979 1.00 90.75 181 ARG A O 1
ATOM 1434 N N . CYS A 1 182 ? 17.374 3.895 -21.554 1.00 91.75 182 CYS A N 1
ATOM 1435 C CA . CYS A 1 182 ? 17.984 4.909 -22.418 1.00 91.75 182 CYS A CA 1
ATOM 1436 C C . CYS A 1 182 ? 19.464 4.606 -22.697 1.00 91.75 182 CYS A C 1
ATOM 1438 O O . CYS A 1 182 ? 19.887 4.636 -23.851 1.00 91.75 182 CYS A O 1
ATOM 1440 N N . VAL A 1 183 ? 20.241 4.253 -21.667 1.00 91.56 183 VAL A N 1
ATOM 1441 C CA . VAL A 1 183 ? 21.657 3.871 -21.824 1.00 91.56 183 VAL A CA 1
ATOM 1442 C C . VAL A 1 183 ? 21.796 2.640 -22.724 1.00 91.56 183 VAL A C 1
ATOM 1444 O O . VAL A 1 183 ? 22.651 2.611 -23.611 1.00 91.56 183 VAL A O 1
ATOM 1447 N N . LEU A 1 184 ? 20.931 1.638 -22.554 1.00 90.06 184 LEU A N 1
ATOM 1448 C CA . LEU A 1 184 ? 20.926 0.452 -23.404 1.00 90.06 184 LEU A CA 1
ATOM 1449 C C . LEU A 1 184 ? 20.674 0.820 -24.876 1.00 90.06 184 LEU A C 1
ATOM 1451 O O . LEU A 1 184 ? 21.426 0.395 -25.748 1.00 90.06 184 LEU A O 1
ATOM 1455 N N . VAL A 1 185 ? 19.682 1.669 -25.159 1.00 91.25 185 VAL A N 1
ATOM 1456 C CA . VAL A 1 185 ? 19.382 2.130 -26.527 1.00 91.25 185 VAL A CA 1
ATOM 1457 C C . VAL A 1 185 ? 20.563 2.889 -27.137 1.00 91.25 185 VAL A C 1
ATOM 1459 O O . VAL A 1 185 ? 20.958 2.597 -28.266 1.00 91.25 185 VAL A O 1
ATOM 1462 N N . VAL A 1 186 ? 21.168 3.820 -26.393 1.00 91.25 186 VAL A N 1
ATOM 1463 C CA . VAL A 1 186 ? 22.323 4.602 -26.869 1.00 91.25 186 VAL A CA 1
ATOM 1464 C C . VAL A 1 186 ? 23.513 3.693 -27.178 1.00 91.25 186 VAL A C 1
ATOM 1466 O O . VAL A 1 186 ? 24.139 3.833 -28.227 1.00 91.25 186 VAL A O 1
ATOM 1469 N N . THR A 1 187 ? 23.807 2.722 -26.311 1.00 88.69 187 THR A N 1
ATOM 1470 C CA . THR A 1 187 ? 24.926 1.788 -26.526 1.00 88.69 187 THR A CA 1
ATOM 1471 C C . THR A 1 187 ? 24.687 0.843 -27.702 1.00 88.69 187 THR A C 1
ATOM 1473 O O . THR A 1 187 ? 25.632 0.546 -28.431 1.00 88.69 187 THR A O 1
ATOM 1476 N N . MET A 1 188 ? 23.448 0.398 -27.938 1.00 86.81 188 MET A N 1
ATOM 1477 C CA . MET A 1 188 ? 23.100 -0.373 -29.138 1.00 86.81 188 MET A CA 1
ATOM 1478 C C . MET A 1 188 ? 23.220 0.467 -30.416 1.00 86.81 188 MET A C 1
ATOM 1480 O O . MET A 1 188 ? 23.718 -0.023 -31.429 1.00 86.81 188 MET A O 1
ATOM 1484 N N . ALA A 1 189 ? 22.783 1.729 -30.382 1.00 87.81 189 ALA A N 1
ATOM 1485 C CA . ALA A 1 189 ? 22.886 2.637 -31.522 1.00 87.81 189 ALA A CA 1
ATOM 1486 C C . ALA A 1 189 ? 24.351 2.939 -31.874 1.00 87.81 189 ALA A C 1
ATOM 1488 O O . ALA A 1 189 ? 24.728 2.851 -33.042 1.00 87.81 189 ALA A O 1
ATOM 1489 N N . ALA A 1 190 ? 25.186 3.214 -30.867 1.00 87.38 190 ALA A N 1
ATOM 1490 C CA . ALA A 1 190 ? 26.618 3.430 -31.046 1.00 87.38 190 ALA A CA 1
ATOM 1491 C C . ALA A 1 190 ? 27.310 2.195 -31.646 1.00 87.38 190 ALA A C 1
ATOM 1493 O O . ALA A 1 190 ? 28.070 2.335 -32.597 1.00 87.38 190 ALA A O 1
ATOM 1494 N N . ASP A 1 191 ? 26.996 0.991 -31.156 1.00 86.44 191 ASP A N 1
ATOM 1495 C CA . ASP A 1 191 ? 27.560 -0.265 -31.668 1.00 86.44 191 ASP A CA 1
ATOM 1496 C C . ASP A 1 191 ? 27.139 -0.585 -33.113 1.00 86.44 191 ASP A C 1
ATOM 1498 O O . ASP A 1 191 ? 27.912 -1.118 -33.911 1.00 86.44 191 ASP A O 1
ATOM 1502 N N . ARG A 1 192 ? 25.901 -0.248 -33.492 1.00 85.38 192 ARG A N 1
ATOM 1503 C CA . ARG A 1 192 ? 25.469 -0.345 -34.894 1.00 85.38 192 ARG A CA 1
ATOM 1504 C C . ARG A 1 192 ? 26.219 0.652 -35.768 1.00 85.38 192 ARG A C 1
ATOM 1506 O O . ARG A 1 192 ? 26.649 0.292 -36.860 1.00 85.38 192 ARG A O 1
ATOM 1513 N N . LEU A 1 193 ? 26.391 1.883 -35.294 1.00 87.56 193 LEU A N 1
ATOM 1514 C CA . LEU A 1 193 ? 27.067 2.936 -36.044 1.00 87.56 193 LEU A CA 1
ATOM 1515 C C . LEU A 1 193 ? 28.554 2.616 -36.255 1.00 87.56 193 LEU A C 1
ATOM 1517 O O . LEU A 1 193 ? 29.047 2.746 -37.372 1.00 87.56 193 LEU A O 1
ATOM 1521 N N . THR A 1 194 ? 29.253 2.132 -35.224 1.00 84.81 194 THR A N 1
ATOM 1522 C CA . THR A 1 194 ? 30.654 1.700 -35.337 1.00 84.81 194 THR A CA 1
ATOM 1523 C C . THR A 1 194 ? 30.802 0.527 -36.297 1.00 84.81 194 THR A C 1
ATOM 1525 O O . THR A 1 194 ? 31.703 0.555 -37.128 1.00 84.81 194 THR A O 1
ATOM 1528 N N . ARG A 1 195 ? 29.898 -0.465 -36.259 1.00 83.81 195 ARG A N 1
ATOM 1529 C CA . ARG A 1 195 ? 29.902 -1.576 -37.225 1.00 83.81 195 ARG A CA 1
ATOM 1530 C C . ARG A 1 195 ? 29.688 -1.102 -38.661 1.00 83.81 195 ARG A C 1
ATOM 1532 O O . ARG A 1 195 ? 30.426 -1.521 -39.546 1.00 83.81 195 ARG A O 1
ATOM 1539 N N . VAL A 1 196 ? 28.742 -0.192 -38.896 1.00 82.62 196 VAL A N 1
ATOM 1540 C CA . VAL A 1 196 ? 28.504 0.386 -40.231 1.00 82.62 196 VAL A CA 1
ATOM 1541 C C . VAL A 1 196 ? 29.725 1.165 -40.725 1.00 82.62 196 VAL A C 1
ATOM 1543 O O . VAL A 1 196 ? 30.143 0.983 -41.868 1.00 82.62 196 VAL A O 1
ATOM 1546 N N . LEU A 1 197 ? 30.325 2.003 -39.875 1.00 83.00 197 LEU A N 1
ATOM 1547 C CA . LEU A 1 197 ? 31.530 2.763 -40.218 1.00 83.00 197 LEU A CA 1
ATOM 1548 C C . LEU A 1 197 ? 32.729 1.844 -40.488 1.00 83.00 197 LEU A C 1
ATOM 1550 O O . LEU A 1 197 ? 33.461 2.072 -41.448 1.00 83.00 197 LEU A O 1
ATOM 1554 N N . TRP A 1 198 ? 32.892 0.781 -39.698 1.00 80.06 198 TRP A N 1
ATOM 1555 C CA . TRP A 1 198 ? 33.933 -0.226 -39.895 1.00 80.06 198 TRP A CA 1
ATOM 1556 C C . TRP A 1 198 ? 33.768 -0.967 -41.226 1.00 80.06 198 TRP A C 1
ATOM 1558 O O . TRP A 1 198 ? 34.703 -1.013 -42.024 1.00 80.06 198 TRP A O 1
ATOM 1568 N N . CYS A 1 199 ? 32.565 -1.477 -41.517 1.00 77.94 199 CYS A N 1
ATOM 1569 C CA . CYS A 1 199 ? 32.261 -2.129 -42.792 1.00 77.94 199 CYS A CA 1
ATOM 1570 C C . CYS A 1 199 ? 32.498 -1.192 -43.983 1.00 77.94 199 CYS A C 1
ATOM 1572 O O . CYS A 1 199 ? 33.051 -1.616 -44.994 1.00 77.94 199 CYS A O 1
ATOM 1574 N N . ARG A 1 200 ? 32.129 0.090 -43.861 1.00 74.88 200 ARG A N 1
ATOM 1575 C CA . ARG A 1 200 ? 32.344 1.090 -44.915 1.00 74.88 200 ARG A CA 1
ATOM 1576 C C . ARG A 1 200 ? 33.826 1.410 -45.124 1.00 74.88 200 ARG A C 1
ATOM 1578 O O . ARG A 1 200 ? 34.251 1.557 -46.265 1.00 74.88 200 ARG A O 1
ATOM 1585 N N . SER A 1 201 ? 34.610 1.483 -44.049 1.00 74.00 201 SER A N 1
ATOM 1586 C CA . SER A 1 201 ? 36.065 1.667 -44.113 1.00 74.00 201 SER A CA 1
ATOM 1587 C C . SER A 1 201 ? 36.762 0.482 -44.786 1.00 74.00 201 SER A C 1
ATOM 1589 O O . SER A 1 201 ? 37.594 0.704 -45.660 1.00 74.00 201 SER A O 1
ATOM 1591 N N . HIS A 1 202 ? 36.394 -0.755 -44.438 1.00 66.69 202 HIS A N 1
ATOM 1592 C CA . HIS A 1 202 ? 36.953 -1.951 -45.077 1.00 66.69 202 HIS A CA 1
ATOM 1593 C C . HIS A 1 202 ? 36.522 -2.091 -46.544 1.00 66.69 202 HIS A C 1
ATOM 1595 O O . HIS A 1 202 ? 37.335 -2.458 -47.385 1.00 66.69 202 HIS A O 1
ATOM 1601 N N . ALA A 1 203 ? 35.275 -1.761 -46.889 1.00 65.81 203 ALA A N 1
ATOM 1602 C CA . ALA A 1 203 ? 34.824 -1.781 -48.282 1.00 65.81 203 ALA A CA 1
ATOM 1603 C C . ALA A 1 203 ? 35.564 -0.739 -49.146 1.00 65.81 203 ALA A C 1
ATOM 1605 O O . ALA A 1 203 ? 35.959 -1.040 -50.268 1.00 65.81 203 ALA A O 1
ATOM 1606 N N . GLY A 1 204 ? 35.814 0.460 -48.606 1.00 59.88 204 GLY A N 1
ATOM 1607 C CA . GLY A 1 204 ? 36.569 1.509 -49.297 1.00 59.88 204 GLY A CA 1
ATOM 1608 C C . GLY A 1 204 ? 38.051 1.177 -49.504 1.00 59.88 204 GLY A C 1
ATOM 1609 O O . GLY A 1 204 ? 38.622 1.591 -50.508 1.00 59.88 204 GLY A O 1
ATOM 1610 N N . SER A 1 205 ? 38.672 0.396 -48.610 1.00 56.38 205 SER A N 1
ATOM 1611 C CA . SER A 1 205 ? 40.075 -0.017 -48.767 1.00 56.38 205 SER A CA 1
ATOM 1612 C C . SER A 1 205 ? 40.299 -1.057 -49.869 1.00 56.38 205 SER A C 1
ATOM 1614 O O . SER A 1 205 ? 41.396 -1.123 -50.410 1.00 56.38 205 SER A O 1
ATOM 1616 N N . PHE A 1 206 ? 39.282 -1.845 -50.240 1.00 53.59 206 PHE A N 1
ATOM 1617 C CA . PHE A 1 206 ? 39.385 -2.781 -51.371 1.00 53.59 206 PHE A CA 1
ATOM 1618 C C . PHE A 1 206 ? 39.213 -2.095 -52.732 1.00 53.59 206 PHE A C 1
ATOM 1620 O O . PHE A 1 206 ? 39.760 -2.566 -53.720 1.00 53.59 206 PHE A O 1
ATOM 1627 N N . GLN A 1 207 ? 38.527 -0.951 -52.783 1.00 51.00 207 GLN A N 1
ATOM 1628 C CA . GLN A 1 207 ? 38.310 -0.180 -54.012 1.00 51.00 207 GLN A CA 1
ATOM 1629 C C . GLN A 1 207 ? 39.532 0.641 -54.469 1.00 51.00 207 GLN A C 1
ATOM 1631 O O . GLN A 1 207 ? 39.505 1.206 -55.554 1.00 51.00 207 GLN A O 1
ATOM 1636 N N . GLN A 1 208 ? 40.586 0.739 -53.650 1.00 49.97 208 GLN A N 1
ATOM 1637 C CA . GLN A 1 208 ? 41.851 1.407 -54.002 1.00 49.97 208 GLN A CA 1
ATOM 1638 C C . GLN A 1 208 ? 42.932 0.441 -54.525 1.00 49.97 208 GLN A C 1
ATOM 1640 O O . GLN A 1 208 ? 44.051 0.875 -54.788 1.00 49.97 208 GLN A O 1
ATOM 1645 N N . LEU A 1 209 ? 42.625 -0.857 -54.626 1.00 49.53 209 LEU A N 1
ATOM 1646 C CA . LEU A 1 209 ? 43.549 -1.914 -55.062 1.00 49.53 209 LEU A CA 1
ATOM 1647 C C . LEU A 1 209 ? 43.243 -2.460 -56.474 1.00 49.53 209 LEU A C 1
ATOM 1649 O O . LEU A 1 209 ? 43.945 -3.367 -56.917 1.00 49.53 209 LEU A O 1
ATOM 1653 N N . GLU A 1 210 ? 42.245 -1.903 -57.166 1.00 42.50 210 GLU A N 1
ATOM 1654 C CA . GLU A 1 210 ? 41.989 -2.074 -58.611 1.00 42.50 210 GLU A CA 1
ATOM 1655 C C . GLU A 1 210 ? 42.432 -0.825 -59.382 1.00 42.50 210 GLU A C 1
ATOM 1657 O O . GLU A 1 210 ? 42.975 -0.992 -60.497 1.00 42.50 210 GLU A O 1
#

Radius of gyration: 26.58 Å; chains: 1; bounding box: 69×46×84 Å

pLDDT: mean 72.28, std 11.01, range [42.5, 91.75]

Secondary structure (DSSP, 8-state):
-HHHHHHHHHHHHHHHHHHS----S-EEEEEETTEEEEEETTEEEEEEHHHHHTSHHHHHHHHHHSS-HHHHHHHHHHHTT-TT--TTT-TTS-EE---EEETTEEEEEEEETTEEEEEEHHHHHTSHHHHHHHHHHH-TT----HHHHHHHHHHHHHHHHHHHHHHHHHHHHHHHHHHHHHHHHHHHHHHHHHHHHHHHHHHHHHTT--